Protein AF-W4L4U4-F1 (afdb_monomer)

Foldseek 3Di:
DVVQQVLLVVLVVVCVVPVDCVSDDDPVLGDHPLLVVQEQHDPVCQVCVCVVVVNCPPPVNVVCVSPTHDHDYNFDPCVHNPAVHTDDQQQPRVLCQLVVLLVCVVVVHDLVQAREEEHEPVSCVDPSNLVSLLSQQVSLSALRYEYEYAYAQAAQPAGPACPVPNVVPVVPDPQVSSVVSVAAEAEAAAPVDPVSVVVVVVCSVPDDPVRSHHYYYYHHYWDQDDPCDDPQADVPQGGGDTGHPDDSDPADDPRDD

Organism: NCBI:txid1429439

Secondary structure (DSSP, 8-state):
-HHHHHHHHHHHHHHHHH--GGG---TTTS--GGGGGGBT--HHHHTTHHHHTT-TT-GGGTTHHHH-PPPB-SS--TTSSS-SS--SSTTHHHHTHHHHHHHHHHTT--TT--EEEEEEGGGGGSHHHHHHHHHHHHTT-GGGEEEEEEE----SSS-TBTTTB-TT-TT--HHHHHHTTT-EEEEES-TT-HHHHHHHHHHHHHS-TT----EEEEEE--TT--TT-BTTEETTTEE---SS---SS-PPTT---

Structure (mmCIF, N/CA/C/O backbone):
data_AF-W4L4U4-F1
#
_entry.id   AF-W4L4U4-F1
#
loop_
_atom_site.group_PDB
_atom_site.id
_atom_site.type_symbol
_atom_site.label_atom_id
_atom_site.label_alt_id
_atom_site.label_comp_id
_atom_site.label_asym_id
_atom_site.label_entity_id
_atom_site.label_seq_id
_atom_site.pdbx_PDB_ins_code
_atom_site.Cartn_x
_atom_site.Cartn_y
_atom_site.Cartn_z
_atom_site.occupancy
_atom_site.B_iso_or_equiv
_atom_site.auth_seq_id
_atom_site.auth_comp_id
_atom_site.auth_asym_id
_atom_site.auth_atom_id
_atom_site.pdbx_PDB_model_num
ATOM 1 N N . TYR A 1 1 ? -5.328 2.385 8.756 1.00 86.75 1 TYR A N 1
ATOM 2 C CA . TYR A 1 1 ? -6.324 1.968 9.768 1.00 86.75 1 TYR A CA 1
ATOM 3 C C . TYR A 1 1 ? -7.750 1.907 9.242 1.00 86.75 1 TYR A C 1
ATOM 5 O O . TYR A 1 1 ? -8.334 0.845 9.369 1.00 86.75 1 TYR A O 1
ATOM 13 N N . ALA A 1 2 ? -8.299 2.961 8.620 1.00 86.94 2 ALA A N 1
ATOM 14 C CA . ALA A 1 2 ? -9.693 2.959 8.141 1.00 86.94 2 ALA A CA 1
ATOM 15 C C . ALA A 1 2 ? -10.055 1.749 7.255 1.00 86.94 2 ALA A C 1
ATOM 17 O O . ALA A 1 2 ? -11.074 1.109 7.487 1.00 86.94 2 ALA A O 1
ATOM 18 N N . LEU A 1 3 ? -9.183 1.374 6.310 1.00 86.38 3 LEU A N 1
ATOM 19 C CA . LEU A 1 3 ? -9.355 0.155 5.508 1.00 86.38 3 LEU A CA 1
ATOM 20 C C . LEU A 1 3 ? -9.535 -1.098 6.383 1.00 86.38 3 LEU A C 1
ATOM 22 O O . LEU A 1 3 ? -10.473 -1.860 6.182 1.00 86.38 3 LEU A O 1
ATOM 26 N N . TRP A 1 4 ? -8.664 -1.283 7.376 1.00 89.81 4 TRP A N 1
ATOM 27 C CA . TRP A 1 4 ? -8.710 -2.423 8.291 1.00 89.81 4 TRP A CA 1
ATOM 28 C C . TRP A 1 4 ? -9.958 -2.413 9.178 1.00 89.81 4 TRP A C 1
ATOM 30 O O . TRP A 1 4 ? -10.521 -3.473 9.414 1.00 89.81 4 TRP A O 1
ATOM 40 N N . MET A 1 5 ? -10.428 -1.233 9.598 1.00 92.62 5 MET A N 1
ATOM 41 C CA . MET A 1 5 ? -11.685 -1.071 10.346 1.00 92.62 5 MET A CA 1
ATOM 42 C C . MET A 1 5 ? -12.892 -1.511 9.519 1.00 92.62 5 MET A C 1
ATOM 44 O O . MET A 1 5 ? -13.726 -2.277 9.993 1.00 92.62 5 MET A O 1
ATOM 48 N N . ILE A 1 6 ? -12.964 -1.059 8.263 1.00 91.69 6 ILE A N 1
ATOM 49 C CA . ILE A 1 6 ? -14.029 -1.443 7.328 1.00 91.69 6 ILE A CA 1
ATOM 50 C C . ILE A 1 6 ? -13.966 -2.946 7.049 1.00 91.69 6 ILE A C 1
ATOM 52 O O . ILE A 1 6 ? -14.996 -3.613 7.062 1.00 91.69 6 ILE A O 1
ATOM 56 N N . MET A 1 7 ? -12.766 -3.488 6.827 1.00 91.44 7 MET A N 1
ATOM 57 C CA . MET A 1 7 ? -12.570 -4.914 6.575 1.00 91.44 7 MET A CA 1
ATOM 58 C C . MET A 1 7 ? -12.985 -5.762 7.783 1.00 91.44 7 MET A C 1
ATOM 60 O O . MET A 1 7 ? -13.740 -6.715 7.612 1.00 91.44 7 MET A O 1
ATOM 64 N N . GLY A 1 8 ? -12.550 -5.399 8.993 1.00 92.12 8 GLY A N 1
ATOM 65 C CA . GLY A 1 8 ? -12.910 -6.098 10.227 1.00 92.12 8 GLY A CA 1
ATOM 66 C C . GLY A 1 8 ? -14.419 -6.109 10.462 1.00 92.12 8 GLY A C 1
ATOM 67 O O . GLY A 1 8 ? -14.996 -7.162 10.721 1.00 92.12 8 GLY A O 1
ATOM 68 N N . GLU A 1 9 ? -15.078 -4.964 10.272 1.00 93.12 9 GLU A N 1
ATOM 69 C CA . GLU A 1 9 ? -16.536 -4.851 10.373 1.00 93.12 9 GLU A CA 1
ATOM 70 C C . GLU A 1 9 ? -17.258 -5.683 9.300 1.00 93.12 9 GLU A C 1
ATOM 72 O O . GLU A 1 9 ? -18.223 -6.389 9.594 1.00 93.12 9 GLU A O 1
ATOM 77 N N . ALA A 1 10 ? -16.784 -5.644 8.051 1.00 94.69 10 ALA A N 1
ATOM 78 C CA . ALA A 1 10 ? -17.360 -6.422 6.959 1.00 94.69 10 ALA A CA 1
ATOM 79 C C . ALA A 1 10 ? -17.232 -7.934 7.201 1.00 94.69 10 ALA A C 1
ATOM 81 O O . ALA A 1 10 ? -18.195 -8.673 6.977 1.00 94.69 10 ALA A O 1
ATOM 82 N N . MET A 1 11 ? -16.078 -8.395 7.692 1.00 95.44 11 MET A N 1
ATOM 83 C CA . MET A 1 11 ? -15.850 -9.794 8.062 1.00 95.44 11 MET A CA 1
ATOM 84 C C . MET A 1 11 ? -16.770 -10.211 9.213 1.00 95.44 11 MET A C 1
ATOM 86 O O . MET A 1 11 ? -17.518 -11.176 9.063 1.00 95.44 11 MET A O 1
ATOM 90 N N . ALA A 1 12 ? -16.831 -9.427 10.294 1.00 92.88 12 ALA A N 1
ATOM 91 C CA . ALA A 1 12 ? -17.701 -9.707 11.438 1.00 92.88 12 ALA A CA 1
ATOM 92 C C . ALA A 1 12 ? -19.185 -9.803 11.041 1.00 92.88 12 ALA A C 1
ATOM 94 O O . ALA A 1 12 ? -19.867 -10.766 11.398 1.00 92.88 12 ALA A O 1
ATOM 95 N N . ARG A 1 13 ? -19.687 -8.853 10.239 1.00 94.56 13 ARG A N 1
ATOM 96 C CA . ARG A 1 13 ? -21.070 -8.875 9.726 1.00 94.56 13 ARG A CA 1
ATOM 97 C C . ARG A 1 13 ? -21.337 -10.070 8.824 1.00 94.56 13 ARG A C 1
ATOM 99 O O . ARG A 1 13 ? -22.418 -10.655 8.884 1.00 94.56 13 ARG A O 1
ATOM 106 N N . THR A 1 14 ? -20.374 -10.423 7.977 1.00 97.12 14 THR A N 1
ATOM 107 C CA . THR A 1 14 ? -20.512 -11.574 7.082 1.00 97.12 14 THR A CA 1
ATOM 108 C C . THR A 1 14 ? -20.572 -12.861 7.891 1.00 97.12 14 THR A C 1
ATOM 110 O O . THR A 1 14 ? -21.504 -13.633 7.693 1.00 97.12 14 THR A O 1
ATOM 113 N N . HIS A 1 15 ? -19.673 -13.042 8.862 1.00 96.88 15 HIS A N 1
ATOM 114 C CA . HIS A 1 15 ? -19.690 -14.186 9.770 1.00 96.88 15 HIS A CA 1
ATOM 115 C C . HIS A 1 15 ? -21.015 -14.291 10.534 1.00 96.88 15 HIS A C 1
ATOM 117 O O . HIS A 1 15 ? -21.644 -15.344 10.515 1.00 96.88 15 HIS A O 1
ATOM 123 N N . ALA A 1 16 ? -21.503 -13.196 11.125 1.00 94.94 16 ALA A N 1
ATOM 124 C CA . ALA A 1 16 ? -22.781 -13.187 11.842 1.00 94.94 16 ALA A CA 1
ATOM 125 C C . ALA A 1 16 ? -23.972 -13.574 10.945 1.00 94.94 16 ALA A C 1
ATOM 127 O O . ALA A 1 16 ? -24.926 -14.201 11.404 1.00 94.94 16 ALA A O 1
ATOM 128 N N . LYS A 1 17 ? -23.921 -13.216 9.656 1.00 97.75 17 LYS A N 1
ATOM 129 C CA . LYS A 1 17 ? -24.968 -13.535 8.681 1.00 97.75 17 LYS A CA 1
ATOM 130 C C . LYS A 1 17 ? -24.896 -14.976 8.169 1.00 97.75 17 LYS A C 1
ATOM 132 O O . LYS A 1 17 ? -25.939 -15.549 7.863 1.00 97.75 17 LYS A O 1
ATOM 137 N N . THR A 1 18 ? -23.698 -15.531 7.992 1.00 97.88 18 THR A N 1
ATOM 138 C CA . THR A 1 18 ? -23.496 -16.805 7.279 1.00 97.88 18 THR A CA 1
ATOM 139 C C . THR A 1 18 ? -23.092 -17.971 8.177 1.00 97.88 18 THR A C 1
ATOM 141 O O . THR A 1 18 ? -23.287 -19.116 7.779 1.00 97.88 18 THR A O 1
ATOM 144 N N . GLY A 1 19 ? -22.516 -17.706 9.352 1.00 97.31 19 GLY A N 1
ATOM 145 C CA . GLY A 1 19 ? -21.864 -18.706 10.204 1.00 97.31 19 GLY A CA 1
ATOM 146 C C . GLY A 1 19 ? -20.581 -19.298 9.605 1.00 97.31 19 GLY A C 1
ATOM 147 O O . GLY A 1 19 ? -20.107 -20.331 10.069 1.00 97.31 19 GLY A O 1
ATOM 148 N N . ASP A 1 20 ? -20.039 -18.699 8.541 1.00 97.81 20 ASP A N 1
ATOM 149 C CA . ASP A 1 20 ? -18.865 -19.217 7.837 1.00 97.81 20 ASP A CA 1
ATOM 150 C C . ASP A 1 20 ? -17.567 -18.746 8.501 1.00 97.81 20 ASP A C 1
ATOM 152 O O . ASP A 1 20 ? -17.191 -17.574 8.402 1.00 97.81 20 ASP A O 1
ATOM 156 N N . ALA A 1 21 ? -16.867 -19.690 9.133 1.00 96.88 21 ALA A N 1
ATOM 157 C CA . ALA A 1 21 ? -15.644 -19.464 9.902 1.00 96.88 21 ALA A CA 1
ATOM 158 C C . ALA A 1 21 ? -14.514 -18.768 9.117 1.00 96.88 21 ALA A C 1
ATOM 160 O O . ALA A 1 21 ? -13.607 -18.205 9.719 1.00 96.88 21 ALA A O 1
ATOM 161 N N . ARG A 1 22 ? -14.555 -18.737 7.777 1.00 95.62 22 ARG A N 1
ATOM 162 C CA . ARG A 1 22 ? -13.581 -17.977 6.966 1.00 95.62 22 ARG A CA 1
ATOM 163 C C . ARG A 1 22 ? -13.654 -16.465 7.187 1.00 95.62 22 ARG A C 1
ATOM 165 O O . ARG A 1 22 ? -12.697 -15.761 6.876 1.00 95.62 22 ARG A O 1
ATOM 172 N N . TYR A 1 23 ? -14.787 -15.968 7.678 1.00 96.44 23 TYR A N 1
ATOM 173 C CA . TYR A 1 23 ? -14.988 -14.559 8.013 1.00 96.44 23 TYR A CA 1
ATOM 174 C C . TYR A 1 23 ? -14.833 -14.278 9.510 1.00 96.44 23 TYR A C 1
ATOM 176 O O . TYR A 1 23 ? -14.965 -13.130 9.930 1.00 96.44 23 TYR A O 1
ATOM 184 N N . GLU A 1 24 ? -14.571 -15.301 10.322 1.00 95.19 24 GLU A N 1
ATOM 185 C CA . GLU A 1 24 ? -14.316 -15.122 11.743 1.00 95.19 24 GLU A CA 1
ATOM 186 C C . GLU A 1 24 ? -12.914 -14.536 11.948 1.00 95.19 24 GLU A C 1
ATOM 188 O O . GLU A 1 24 ? -11.919 -15.041 11.426 1.00 95.19 24 GLU A O 1
ATOM 193 N N . VAL A 1 25 ? -12.835 -13.447 12.712 1.00 92.50 25 VAL A N 1
ATOM 194 C CA . VAL A 1 25 ? -11.575 -12.811 13.103 1.00 92.50 25 VAL A CA 1
ATOM 195 C C . VAL A 1 25 ? -11.624 -12.583 14.602 1.00 92.50 25 VAL A C 1
ATOM 197 O O . VAL A 1 25 ? -12.577 -11.979 15.094 1.00 92.50 25 VAL A O 1
ATOM 200 N N . ASP A 1 26 ? -10.593 -13.031 15.322 1.00 92.12 26 ASP A N 1
ATOM 201 C CA . ASP A 1 26 ? -10.439 -12.712 16.743 1.00 92.12 26 ASP A CA 1
ATOM 202 C C . ASP A 1 26 ? -10.496 -11.182 16.915 1.00 92.12 26 ASP A C 1
ATOM 204 O O . ASP A 1 26 ? -9.687 -10.470 16.303 1.00 92.12 26 ASP A O 1
ATOM 208 N N . PRO A 1 27 ? -11.411 -10.643 17.739 1.00 89.75 27 PRO A N 1
ATOM 209 C CA . PRO A 1 27 ? -11.482 -9.212 17.995 1.00 89.75 27 PRO A CA 1
ATOM 210 C C . PRO A 1 27 ? -10.145 -8.605 18.436 1.00 89.75 27 PRO A C 1
ATOM 212 O O . PRO A 1 27 ? -9.861 -7.456 18.100 1.00 89.75 27 PRO A O 1
ATOM 215 N N . ASN A 1 28 ? -9.289 -9.360 19.132 1.00 89.56 28 ASN A N 1
ATOM 216 C CA . ASN A 1 28 ? -7.953 -8.928 19.557 1.00 89.56 28 ASN A CA 1
ATOM 217 C C . ASN A 1 28 ? -6.933 -8.856 18.414 1.00 89.56 28 ASN A C 1
ATOM 219 O O . ASN A 1 28 ? -5.893 -8.212 18.568 1.00 89.56 28 ASN A O 1
ATOM 223 N N . LEU A 1 29 ? -7.227 -9.452 17.260 1.00 89.44 29 LEU A N 1
ATOM 224 C CA . LEU A 1 29 ? -6.452 -9.308 16.026 1.00 89.44 29 LEU A CA 1
ATOM 225 C C . LEU A 1 29 ? -7.089 -8.299 15.067 1.00 89.44 29 LEU A C 1
ATOM 227 O O . LEU A 1 29 ? -6.378 -7.643 14.316 1.00 89.44 29 LEU A O 1
ATOM 231 N N . ALA A 1 30 ? -8.408 -8.124 15.100 1.00 90.88 30 ALA A N 1
ATOM 232 C CA . ALA A 1 30 ? -9.086 -7.146 14.261 1.00 90.88 30 ALA A CA 1
ATOM 233 C C . ALA A 1 30 ? -8.779 -5.695 14.683 1.00 90.88 30 ALA A C 1
ATOM 235 O O . ALA A 1 30 ? -8.650 -5.376 15.875 1.00 90.88 30 ALA A O 1
ATOM 236 N N . VAL A 1 31 ? -8.740 -4.796 13.693 1.00 91.88 31 VAL A N 1
ATOM 237 C CA . VAL A 1 31 ? -8.964 -3.357 13.898 1.00 91.88 31 VAL A CA 1
ATOM 238 C C . VAL A 1 31 ? -10.454 -3.117 13.694 1.00 91.88 31 VAL A C 1
ATOM 240 O O . VAL A 1 31 ? -10.987 -3.450 12.640 1.00 91.88 31 VAL A O 1
ATOM 243 N N . LEU A 1 32 ? -11.129 -2.581 14.703 1.00 92.81 32 LEU A N 1
ATOM 244 C CA . LEU A 1 32 ? -12.580 -2.407 14.720 1.00 92.81 32 LEU A CA 1
ATOM 245 C C . LEU A 1 32 ? -12.949 -0.927 14.538 1.00 92.81 32 LEU A C 1
ATOM 247 O O . LEU A 1 32 ? -12.143 -0.069 14.905 1.00 92.81 32 LEU A O 1
ATOM 251 N N . PRO A 1 33 ? -14.143 -0.592 14.014 1.00 94.94 33 PRO A N 1
ATOM 252 C CA . PRO A 1 33 ? -14.622 0.790 13.921 1.00 94.94 33 PRO A CA 1
ATOM 253 C C . PRO A 1 33 ? -14.431 1.621 15.198 1.00 94.94 33 PRO A C 1
ATOM 255 O O . PRO A 1 33 ? -13.990 2.768 15.116 1.00 94.94 33 PRO A O 1
ATOM 258 N N . ILE A 1 34 ? -14.667 1.036 16.376 1.00 95.56 34 ILE A N 1
ATOM 259 C CA . ILE A 1 34 ? -14.466 1.712 17.666 1.00 95.56 34 ILE A CA 1
ATOM 260 C C . ILE A 1 34 ? -13.022 2.196 17.883 1.00 95.56 34 ILE A C 1
ATOM 262 O O . ILE A 1 34 ? -12.800 3.227 18.519 1.00 95.56 34 ILE A O 1
ATOM 266 N N . ASP A 1 35 ? -12.028 1.521 17.296 1.00 94.62 35 ASP A N 1
ATOM 267 C CA . ASP A 1 35 ? -10.614 1.893 17.410 1.00 94.62 35 ASP A CA 1
ATOM 268 C C . ASP A 1 35 ? -10.294 3.217 16.698 1.00 94.62 35 ASP A C 1
ATOM 270 O O . ASP A 1 35 ? -9.212 3.770 16.890 1.00 94.62 35 ASP A O 1
ATOM 274 N N . ALA A 1 36 ? -11.220 3.783 15.912 1.00 94.50 36 ALA A N 1
ATOM 275 C CA . ALA A 1 36 ? -11.073 5.131 15.364 1.00 94.50 36 ALA A CA 1
ATOM 276 C C . ALA A 1 36 ? -10.877 6.174 16.479 1.00 94.50 36 ALA A C 1
ATOM 278 O O . ALA A 1 36 ? -10.100 7.120 16.324 1.00 94.50 36 ALA A O 1
ATOM 279 N N . LEU A 1 37 ? -11.498 5.955 17.644 1.00 94.81 37 LEU A N 1
ATOM 280 C CA . LEU A 1 37 ? -11.285 6.773 18.838 1.00 94.81 37 LEU A CA 1
ATOM 281 C C . LEU A 1 37 ? -9.867 6.624 19.409 1.00 94.81 37 LEU A C 1
ATOM 283 O O . LEU A 1 37 ? -9.401 7.502 20.129 1.00 94.81 37 LEU A O 1
ATOM 287 N N . GLY A 1 38 ? -9.146 5.562 19.068 1.00 93.69 38 GLY A N 1
ATOM 288 C CA . GLY A 1 38 ? -7.779 5.315 19.508 1.00 93.69 38 GLY A CA 1
ATOM 289 C C . GLY A 1 38 ? -6.685 5.957 18.664 1.00 93.69 38 GLY A C 1
ATOM 290 O O . GLY A 1 38 ? -5.525 5.942 19.076 1.00 93.69 38 GLY A O 1
ATOM 291 N N . PHE A 1 39 ? -7.016 6.534 17.504 1.00 92.75 39 PHE A N 1
ATOM 292 C CA . PHE A 1 39 ? -6.019 7.119 16.607 1.00 92.75 39 PHE A CA 1
ATOM 293 C C . PHE A 1 39 ? -5.257 8.273 17.261 1.00 92.75 39 PHE A C 1
ATOM 295 O O . PHE A 1 39 ? -5.852 9.271 17.673 1.00 92.75 39 PHE A O 1
ATOM 302 N N . ARG A 1 40 ? -3.926 8.131 17.336 1.00 91.44 40 ARG A N 1
ATOM 303 C CA . ARG A 1 40 ? -2.998 9.071 17.987 1.00 91.44 40 ARG A CA 1
ATOM 304 C C . ARG A 1 40 ? -3.325 9.335 19.462 1.00 91.44 40 ARG A C 1
ATOM 306 O O . ARG A 1 40 ? -3.020 10.409 19.979 1.00 91.44 40 ARG A O 1
ATOM 313 N N . ARG A 1 41 ? -3.923 8.363 20.156 1.00 92.56 41 ARG A N 1
ATOM 314 C CA . ARG A 1 41 ? -4.210 8.438 21.596 1.00 92.56 41 ARG A CA 1
ATOM 315 C C . ARG A 1 41 ? -3.553 7.280 22.326 1.00 92.56 41 ARG A C 1
ATOM 317 O O . ARG A 1 41 ? -3.623 6.150 21.870 1.00 92.56 41 ARG A O 1
ATOM 324 N N . GLY A 1 42 ? -2.945 7.563 23.477 1.00 91.75 42 GLY A N 1
ATOM 325 C CA . GLY A 1 42 ? -2.326 6.534 24.310 1.00 91.75 42 GLY A CA 1
ATOM 326 C C . GLY A 1 42 ? -3.357 5.681 25.053 1.00 91.75 42 GLY A C 1
ATOM 327 O O . GLY A 1 42 ? -4.379 6.188 25.520 1.00 91.75 42 GLY A O 1
ATOM 328 N N . ALA A 1 43 ? -3.040 4.398 25.245 1.00 92.81 43 ALA A N 1
ATOM 329 C CA . ALA A 1 43 ? -3.917 3.408 25.879 1.00 92.81 43 ALA A CA 1
ATOM 330 C C . ALA A 1 43 ? -4.452 3.809 27.268 1.00 92.81 43 ALA A C 1
ATOM 332 O O . ALA A 1 43 ? -5.532 3.375 27.651 1.00 92.81 43 ALA A O 1
ATOM 333 N N . GLY A 1 44 ? -3.720 4.632 28.030 1.00 95.38 44 GLY A N 1
ATOM 334 C CA . GLY A 1 44 ? -4.165 5.104 29.346 1.00 95.38 44 GLY A CA 1
ATOM 335 C C . GLY A 1 44 ? -5.444 5.942 29.286 1.00 95.38 44 GLY A C 1
ATOM 336 O O . GLY A 1 44 ? -6.375 5.665 30.034 1.00 95.38 44 GLY A O 1
ATOM 337 N N . VAL A 1 45 ? -5.509 6.907 28.361 1.00 94.44 45 VAL A N 1
ATOM 338 C CA . VAL A 1 45 ? -6.670 7.804 28.183 1.00 94.44 45 VAL A CA 1
ATOM 339 C C . VAL A 1 45 ? -7.892 7.028 27.692 1.00 94.44 45 VAL A C 1
ATOM 341 O O . VAL A 1 45 ? -9.020 7.300 28.086 1.00 94.44 45 VAL A O 1
ATOM 344 N N . LEU A 1 46 ? -7.672 6.013 26.857 1.00 96.56 46 LEU A N 1
ATOM 345 C CA . LEU A 1 46 ? -8.746 5.220 26.262 1.00 96.56 46 LEU A CA 1
ATOM 346 C C . LEU A 1 46 ? -9.531 4.380 27.276 1.00 96.56 46 LEU A C 1
ATOM 348 O O . LEU A 1 46 ? -10.677 4.036 27.006 1.00 96.56 46 LEU A O 1
ATOM 352 N N . LYS A 1 47 ? -8.950 4.083 28.446 1.00 95.81 47 LYS A N 1
ATOM 353 C CA . LYS A 1 47 ? -9.629 3.325 29.510 1.00 95.81 47 LYS A CA 1
ATOM 354 C C . LYS A 1 47 ? -10.810 4.070 30.120 1.00 95.81 47 LYS A C 1
ATOM 356 O O . LYS A 1 47 ? -11.708 3.424 30.643 1.00 95.81 47 LYS A O 1
ATOM 361 N N . THR A 1 48 ? -10.785 5.400 30.096 1.00 95.88 48 THR A N 1
ATOM 362 C CA . THR A 1 48 ? -11.827 6.239 30.699 1.00 95.88 48 THR A CA 1
ATOM 363 C C . THR A 1 48 ? -12.509 7.145 29.682 1.00 95.88 48 THR A C 1
ATOM 365 O O . THR A 1 48 ? -13.484 7.790 30.031 1.00 95.88 48 THR A O 1
ATOM 368 N N . LEU A 1 49 ? -12.069 7.154 28.416 1.00 96.31 49 LEU A N 1
ATOM 369 C CA . LEU A 1 49 ? -12.563 8.076 27.389 1.00 96.31 49 LEU A CA 1
ATOM 370 C C . LEU A 1 49 ? -14.092 8.103 27.266 1.00 96.31 49 LEU A C 1
ATOM 372 O O . LEU A 1 49 ? -14.664 9.180 27.210 1.00 96.31 49 LEU A O 1
ATOM 376 N N . LEU A 1 50 ? -14.768 6.955 27.206 1.00 96.94 50 LEU A N 1
ATOM 377 C CA . LEU A 1 50 ? -16.233 6.956 27.092 1.00 96.94 50 LEU A CA 1
ATOM 378 C C . LEU A 1 50 ? -16.889 7.386 28.408 1.00 96.94 50 LEU A C 1
ATOM 380 O O . LEU A 1 50 ? -17.810 8.199 28.402 1.00 96.94 50 LEU A O 1
ATOM 384 N N . LYS A 1 51 ? -16.358 6.910 29.537 1.00 96.50 51 LYS A N 1
ATOM 385 C CA . LYS A 1 51 ? -16.841 7.230 30.884 1.00 96.50 51 LYS A CA 1
ATOM 386 C C . LYS A 1 51 ? -16.785 8.714 31.201 1.00 96.50 51 LYS A C 1
ATOM 388 O O . LYS A 1 51 ? -17.767 9.291 31.658 1.00 96.50 51 LYS A O 1
ATOM 393 N N . ASP A 1 52 ? -15.634 9.327 30.952 1.00 96.69 52 ASP A N 1
ATOM 394 C CA . ASP A 1 52 ? -15.349 10.719 31.297 1.00 96.69 52 ASP A CA 1
ATOM 395 C C . ASP A 1 52 ? -16.278 11.691 30.553 1.00 96.69 52 ASP A C 1
ATOM 397 O O . ASP A 1 52 ? -16.480 12.819 30.998 1.00 96.69 52 ASP A O 1
ATOM 401 N N . TYR A 1 53 ? -16.881 11.234 29.451 1.00 95.88 53 TYR A N 1
ATOM 402 C CA . TYR A 1 53 ? -17.834 11.988 28.644 1.00 95.88 53 TYR A CA 1
ATOM 403 C C . TYR A 1 53 ? -19.276 11.458 28.742 1.00 95.88 53 TYR A C 1
ATOM 405 O O . TYR A 1 53 ? -20.151 11.979 28.056 1.00 95.88 53 TYR A O 1
ATOM 413 N N . GLY A 1 54 ? -19.548 10.462 29.596 1.00 96.69 54 GLY A N 1
ATOM 414 C CA . GLY A 1 54 ? -20.889 9.898 29.790 1.00 96.69 54 GLY A CA 1
ATOM 415 C C . GLY A 1 54 ? -21.432 9.126 28.581 1.00 96.69 54 GLY A C 1
ATOM 416 O O . GLY A 1 54 ? -22.638 9.108 28.370 1.00 96.69 54 GLY A O 1
ATOM 417 N N . LEU A 1 55 ? -20.550 8.520 27.783 1.00 96.44 55 LEU A N 1
ATOM 418 C CA . LEU A 1 55 ? -20.864 7.847 26.515 1.00 96.44 55 LEU A CA 1
ATOM 419 C C . LEU A 1 55 ? -20.780 6.309 26.598 1.00 96.44 55 LEU A C 1
ATOM 421 O O . LEU A 1 55 ? -20.832 5.646 25.568 1.00 96.44 55 LEU A O 1
ATOM 425 N N . GLU A 1 56 ? -20.599 5.724 27.788 1.00 93.81 56 GLU A N 1
ATOM 426 C CA . GLU A 1 56 ? -20.433 4.263 27.952 1.00 93.81 56 GLU A CA 1
ATOM 427 C C . GLU A 1 56 ? -21.675 3.464 27.536 1.00 93.81 56 GLU A C 1
ATOM 429 O O . GLU A 1 56 ? -21.540 2.375 26.982 1.00 93.81 56 GLU A O 1
ATOM 434 N N . ASP A 1 57 ? -22.865 4.027 27.756 1.00 94.62 57 ASP A N 1
ATOM 435 C CA . ASP A 1 57 ? -24.148 3.381 27.455 1.00 94.62 57 ASP A CA 1
ATOM 436 C C . ASP A 1 57 ? -24.714 3.779 26.077 1.00 94.62 57 ASP A C 1
ATOM 438 O O . ASP A 1 57 ? -25.804 3.344 25.697 1.00 94.62 57 ASP A O 1
ATOM 442 N N . GLU A 1 58 ? -23.999 4.612 25.313 1.00 96.50 58 GLU A N 1
ATOM 443 C CA . GLU A 1 58 ? -24.438 5.040 23.985 1.00 96.50 58 GLU A CA 1
ATOM 444 C C . GLU A 1 58 ? -24.322 3.882 22.978 1.00 96.50 58 GLU A C 1
ATOM 446 O O . GLU A 1 58 ? -23.217 3.368 22.763 1.00 96.50 58 GLU A O 1
ATOM 451 N N . PRO A 1 59 ? -25.409 3.500 22.273 1.00 95.62 59 PRO A N 1
ATOM 452 C CA . PRO A 1 59 ? -25.392 2.370 21.338 1.00 95.62 59 PRO A CA 1
ATOM 453 C C . PRO A 1 59 ? -24.319 2.473 20.247 1.00 95.62 59 PRO A C 1
ATOM 455 O O . PRO A 1 59 ? -23.805 1.462 19.773 1.00 95.62 59 PRO A O 1
ATOM 458 N N . LEU A 1 60 ? -23.938 3.696 19.861 1.00 94.19 60 LEU A N 1
ATOM 459 C CA . LEU A 1 60 ? -22.887 3.938 18.870 1.00 94.19 60 LEU A CA 1
ATOM 460 C C . LEU A 1 60 ? -21.519 3.372 19.296 1.00 94.19 60 LEU A C 1
ATOM 462 O O . LEU A 1 60 ? -20.706 3.031 18.436 1.00 94.19 60 LEU A O 1
ATOM 466 N N . PHE A 1 61 ? -21.261 3.265 20.601 1.00 95.94 61 PHE A N 1
ATOM 467 C CA . PHE A 1 61 ? -19.985 2.811 21.152 1.00 95.94 61 PHE A CA 1
ATOM 468 C C . PHE A 1 61 ? -20.046 1.414 21.774 1.00 95.94 61 PHE A C 1
ATOM 470 O O . PHE A 1 61 ? -19.053 0.977 22.351 1.00 95.94 61 PHE A O 1
ATOM 477 N N . GLU A 1 62 ? -21.142 0.669 21.595 1.00 95.12 62 GLU A N 1
ATOM 478 C CA . GLU A 1 62 ? -21.321 -0.685 22.146 1.00 95.12 62 GLU A CA 1
ATOM 479 C C . GLU A 1 62 ? -20.155 -1.626 21.797 1.00 95.12 62 GLU A C 1
ATOM 481 O O . GLU A 1 62 ? -19.746 -2.453 22.612 1.00 95.12 62 GLU A O 1
ATOM 486 N N . GLN A 1 63 ? -19.547 -1.461 20.615 1.00 94.31 63 GLN A N 1
ATOM 487 C CA . GLN A 1 63 ? -18.392 -2.252 20.179 1.00 94.31 63 GLN A CA 1
ATOM 488 C C . GLN A 1 63 ? -17.172 -2.111 21.117 1.00 94.31 63 GLN A C 1
ATOM 490 O O . GLN A 1 63 ? -16.321 -3.003 21.148 1.00 94.31 63 GLN A O 1
ATOM 495 N N . ALA A 1 64 ? -17.098 -1.055 21.937 1.00 95.88 64 ALA A N 1
ATOM 496 C CA . ALA A 1 64 ? -16.098 -0.924 22.997 1.00 95.88 64 ALA A CA 1
ATOM 497 C C . ALA A 1 64 ? -16.212 -2.036 24.053 1.00 95.88 64 ALA A C 1
ATOM 499 O O . ALA A 1 64 ? -15.200 -2.412 24.639 1.00 95.88 64 ALA A O 1
ATOM 500 N N . ASN A 1 65 ? -17.391 -2.625 24.261 1.00 94.25 65 ASN A N 1
ATOM 501 C CA . ASN A 1 65 ? -17.601 -3.686 25.251 1.00 94.25 65 ASN A CA 1
ATOM 502 C C . ASN A 1 65 ? -16.959 -5.026 24.860 1.00 94.25 65 ASN A C 1
ATOM 504 O O . ASN A 1 65 ? -16.811 -5.902 25.708 1.00 94.25 65 ASN A O 1
ATOM 508 N N . VAL A 1 66 ? -16.542 -5.192 23.600 1.00 93.06 66 VAL A N 1
ATOM 509 C CA . VAL A 1 66 ? -15.890 -6.425 23.131 1.00 93.06 66 VAL A CA 1
ATOM 510 C C . VAL A 1 66 ? -14.507 -6.590 23.765 1.00 93.06 66 VAL A C 1
ATOM 512 O O . VAL A 1 66 ? -14.173 -7.663 24.262 1.00 93.06 66 VAL A O 1
ATOM 515 N N . ARG A 1 67 ? -13.686 -5.531 23.735 1.00 93.38 67 ARG A N 1
ATOM 516 C CA . ARG A 1 67 ? -12.300 -5.548 24.249 1.00 93.38 67 ARG A CA 1
ATOM 517 C C . ARG A 1 67 ? -11.728 -4.172 24.624 1.00 93.38 67 ARG A C 1
ATOM 519 O O . ARG A 1 67 ? -10.520 -4.028 24.797 1.00 93.38 67 ARG A O 1
ATOM 526 N N . GLY A 1 68 ? -12.565 -3.144 24.693 1.00 94.88 68 GLY A N 1
ATOM 527 C CA . GLY A 1 68 ? -12.149 -1.747 24.789 1.00 94.88 68 GLY A CA 1
ATOM 528 C C . GLY A 1 68 ? -11.637 -1.165 23.467 1.00 94.88 68 GLY A C 1
ATOM 529 O O . GLY A 1 68 ? -11.652 -1.807 22.413 1.00 94.88 68 GLY A O 1
ATOM 530 N N . ILE A 1 69 ? -11.162 0.078 23.544 1.00 95.62 69 ILE A N 1
ATOM 531 C CA . ILE A 1 69 ? -10.636 0.847 22.409 1.00 95.62 69 ILE A CA 1
ATOM 532 C C . ILE A 1 69 ? -9.131 0.580 22.268 1.00 95.62 69 ILE A C 1
ATOM 534 O O . ILE A 1 69 ? -8.368 0.797 23.214 1.00 95.62 69 ILE A O 1
ATOM 538 N N . ARG A 1 70 ? -8.677 0.144 21.087 1.00 93.19 70 ARG A N 1
ATOM 539 C CA . ARG A 1 70 ? -7.247 -0.048 20.803 1.00 93.19 70 ARG A CA 1
ATOM 540 C C . ARG A 1 70 ? -6.559 1.297 20.603 1.00 93.19 70 ARG A C 1
ATOM 542 O O . ARG A 1 70 ? -7.000 2.101 19.794 1.00 93.19 70 ARG A O 1
ATOM 549 N N . SER A 1 71 ? -5.433 1.500 21.281 1.00 93.25 71 SER A N 1
ATOM 550 C CA . SER A 1 71 ? -4.497 2.594 20.997 1.00 93.25 71 SER A CA 1
ATOM 551 C C . SER A 1 71 ? -3.877 2.397 19.618 1.00 93.25 71 SER A C 1
ATOM 553 O O . SER A 1 71 ? -3.287 1.349 19.379 1.00 93.25 71 SER A O 1
ATOM 555 N N . LEU A 1 72 ? -3.982 3.390 18.736 1.00 92.00 72 LEU A N 1
ATOM 556 C CA . LEU A 1 72 ? -3.403 3.334 17.393 1.00 92.00 72 LEU A CA 1
ATOM 557 C C . LEU A 1 72 ? -2.363 4.439 17.228 1.00 92.00 72 LEU A C 1
ATOM 559 O O . LEU A 1 72 ? -2.631 5.612 17.517 1.00 92.00 72 LEU A O 1
ATOM 563 N N . ALA A 1 73 ? -1.186 4.068 16.737 1.00 90.06 73 ALA A N 1
ATOM 564 C CA . ALA A 1 73 ? -0.117 5.008 16.453 1.00 90.06 73 ALA A CA 1
ATOM 565 C C . ALA A 1 73 ? -0.482 5.967 15.302 1.00 90.06 73 ALA A C 1
ATOM 567 O O . ALA A 1 73 ? -1.467 5.804 14.578 1.00 90.06 73 ALA A O 1
ATOM 568 N N . GLY A 1 74 ? 0.305 7.036 15.149 1.00 88.56 74 GLY A N 1
ATOM 569 C CA . GLY A 1 74 ? 0.108 8.004 14.064 1.00 88.56 74 GLY A CA 1
ATOM 570 C C . GLY A 1 74 ? 0.501 7.471 12.685 1.00 88.56 74 GLY A C 1
ATOM 571 O O . GLY A 1 74 ? -0.005 7.976 11.683 1.00 88.56 74 GLY A O 1
ATOM 572 N N . HIS A 1 75 ? 1.366 6.461 12.659 1.00 88.56 75 HIS A N 1
ATOM 573 C CA . HIS A 1 75 ? 1.782 5.683 11.497 1.00 88.56 75 HIS A CA 1
ATOM 574 C C . HIS A 1 75 ? 1.663 4.204 11.851 1.00 88.56 75 HIS A C 1
ATOM 576 O O . HIS A 1 75 ? 1.674 3.868 13.029 1.00 88.56 75 HIS A O 1
ATOM 582 N N . ALA A 1 76 ? 1.557 3.337 10.846 1.00 82.81 76 ALA A N 1
ATOM 583 C CA . ALA A 1 76 ? 1.526 1.901 11.089 1.00 82.81 76 ALA A CA 1
ATOM 584 C C . ALA A 1 76 ? 2.809 1.433 11.793 1.00 82.81 76 ALA A C 1
ATOM 586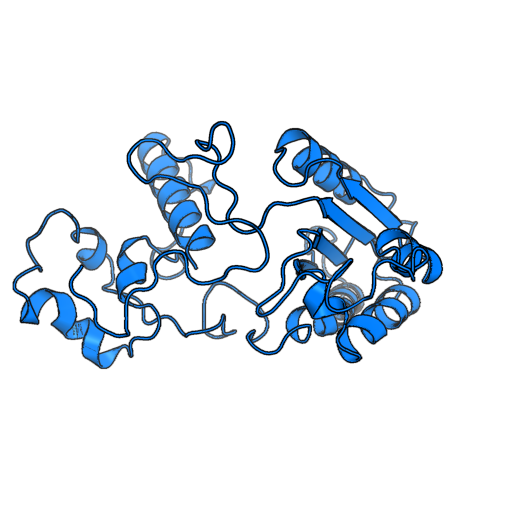 O O . ALA A 1 76 ? 3.908 1.797 11.373 1.00 82.81 76 ALA A O 1
ATOM 587 N N . GLU A 1 77 ? 2.667 0.598 12.815 1.00 86.62 77 GLU A N 1
ATOM 588 C CA . GLU A 1 77 ? 3.777 -0.021 13.539 1.00 86.62 77 GLU A CA 1
ATOM 589 C C . GLU A 1 77 ? 3.705 -1.550 13.425 1.00 86.62 77 GLU A C 1
ATOM 591 O O . GLU A 1 77 ? 2.633 -2.113 13.219 1.00 86.62 77 GLU A O 1
ATOM 596 N N . THR A 1 78 ? 4.837 -2.238 13.577 1.00 86.31 78 THR A N 1
ATOM 597 C CA . THR A 1 78 ? 4.920 -3.711 13.613 1.00 86.31 78 THR A CA 1
ATOM 598 C C . THR A 1 78 ? 4.267 -4.319 14.844 1.00 86.31 78 THR A C 1
ATOM 600 O O . THR A 1 78 ? 3.987 -5.515 14.885 1.00 86.31 78 THR A O 1
ATOM 603 N N . THR A 1 79 ? 4.070 -3.501 15.871 1.00 82.25 79 THR A N 1
ATOM 604 C CA . THR A 1 79 ? 3.314 -3.816 17.081 1.00 82.25 79 THR A CA 1
ATOM 605 C C . THR A 1 79 ? 1.807 -3.779 16.831 1.00 82.25 79 THR A C 1
ATOM 607 O O . THR A 1 79 ? 1.048 -4.375 17.600 1.00 82.25 79 THR A O 1
ATOM 610 N N . ASP A 1 80 ? 1.374 -3.133 15.746 1.00 81.31 80 ASP A N 1
ATOM 611 C CA . ASP A 1 80 ? -0.004 -3.145 15.287 1.00 81.31 80 ASP A CA 1
ATOM 612 C C . ASP A 1 80 ? -0.241 -4.308 14.313 1.00 81.31 80 ASP A C 1
ATOM 614 O O . ASP A 1 80 ? 0.661 -4.894 13.725 1.00 81.31 80 ASP A O 1
ATOM 618 N N . VAL A 1 81 ? -1.510 -4.637 14.098 1.00 76.12 81 VAL A N 1
ATOM 619 C CA . VAL A 1 81 ? -1.947 -5.773 13.265 1.00 76.12 81 VAL A CA 1
ATOM 620 C C . VAL A 1 81 ? -1.933 -5.471 11.759 1.00 76.12 81 VAL A C 1
ATOM 622 O O . VAL A 1 81 ? -2.511 -6.218 10.974 1.00 76.12 81 VAL A O 1
ATOM 625 N N . THR A 1 82 ? -1.349 -4.344 11.340 1.00 79.81 82 THR A N 1
ATOM 626 C CA . THR A 1 82 ? -1.542 -3.807 9.984 1.00 79.81 82 THR A CA 1
ATOM 627 C C . THR A 1 82 ? -0.351 -4.013 9.060 1.00 79.81 82 THR A C 1
ATOM 629 O O . THR A 1 82 ? -0.547 -4.159 7.854 1.00 79.81 82 THR A O 1
ATOM 632 N N . ASN A 1 83 ? 0.872 -3.980 9.594 1.00 83.69 83 ASN A N 1
ATOM 633 C CA . ASN A 1 83 ? 2.097 -3.955 8.804 1.00 83.69 83 ASN A CA 1
ATOM 634 C C . ASN A 1 83 ? 3.189 -4.788 9.480 1.00 83.69 83 ASN A C 1
ATOM 636 O O . ASN A 1 83 ? 3.310 -4.818 10.696 1.00 83.69 83 ASN A O 1
ATOM 640 N N . ASP A 1 84 ? 4.032 -5.417 8.672 1.00 88.19 84 ASP A N 1
ATOM 641 C CA . ASP A 1 84 ? 5.187 -6.196 9.122 1.00 88.19 84 ASP A CA 1
ATOM 642 C C . ASP A 1 84 ? 6.468 -5.347 9.271 1.00 88.19 84 ASP A C 1
ATOM 644 O O . ASP A 1 84 ? 7.489 -5.842 9.745 1.00 88.19 84 ASP A O 1
ATOM 648 N N . VAL A 1 85 ? 6.424 -4.064 8.882 1.00 88.69 85 VAL A N 1
ATOM 649 C CA . VAL A 1 85 ? 7.473 -3.048 9.083 1.00 88.69 85 VAL A CA 1
ATOM 650 C C . VAL A 1 85 ? 6.846 -1.736 9.556 1.00 88.69 85 VAL A C 1
ATOM 652 O O . VAL A 1 85 ? 5.775 -1.353 9.085 1.00 88.69 85 VAL A O 1
ATOM 655 N N . ASN A 1 86 ? 7.537 -1.039 10.465 1.00 88.94 86 ASN A N 1
ATOM 656 C CA . ASN A 1 86 ? 7.150 0.297 10.912 1.00 88.94 86 ASN A CA 1
ATOM 657 C C . ASN A 1 86 ? 7.122 1.253 9.715 1.00 88.94 86 ASN A C 1
ATOM 659 O O . ASN A 1 86 ? 8.110 1.392 8.993 1.00 88.94 86 ASN A O 1
ATOM 663 N N . GLY A 1 87 ? 5.984 1.908 9.516 1.00 85.31 87 GLY A N 1
ATOM 664 C CA . GLY A 1 87 ? 5.800 2.943 8.510 1.00 85.31 87 GLY A CA 1
ATOM 665 C C . GLY A 1 87 ? 6.158 4.336 9.027 1.00 85.31 87 GLY A C 1
ATOM 666 O O . GLY A 1 87 ? 6.688 4.516 10.122 1.00 85.31 87 GLY A O 1
ATOM 667 N N . GLY A 1 88 ? 5.825 5.342 8.221 1.00 87.56 88 GLY A N 1
ATOM 668 C CA . GLY A 1 88 ? 6.047 6.756 8.525 1.00 87.56 88 GLY A CA 1
ATOM 669 C C . GLY A 1 88 ? 7.028 7.389 7.552 1.00 87.56 88 GLY A C 1
ATOM 670 O O . GLY A 1 88 ? 6.591 8.169 6.710 1.00 87.56 88 GLY A O 1
ATOM 671 N N . PRO A 1 89 ? 8.324 7.046 7.604 1.00 91.38 89 PRO A N 1
ATOM 672 C CA . PRO A 1 89 ? 9.267 7.523 6.603 1.00 91.38 89 PRO A CA 1
ATOM 673 C C . PRO A 1 89 ? 8.965 6.892 5.235 1.00 91.38 89 PRO A C 1
ATOM 675 O O . PRO A 1 89 ? 8.933 5.663 5.098 1.00 91.38 89 PRO A O 1
ATOM 678 N N . SER A 1 90 ? 8.743 7.739 4.230 1.00 92.38 90 SER A N 1
ATOM 679 C CA . SER A 1 90 ? 8.415 7.334 2.861 1.00 92.38 90 SER A CA 1
ATOM 680 C C . SER A 1 90 ? 9.409 6.310 2.311 1.00 92.38 90 SER A C 1
ATOM 682 O O . SER A 1 90 ? 10.616 6.402 2.536 1.00 92.38 90 SER A O 1
ATOM 684 N N . GLY A 1 91 ? 8.912 5.292 1.610 1.00 93.44 91 GLY A N 1
ATOM 685 C CA . GLY A 1 91 ? 9.741 4.302 0.921 1.00 93.44 91 GLY A CA 1
ATOM 686 C C . GLY A 1 91 ? 10.488 3.306 1.820 1.00 93.44 91 GLY A C 1
ATOM 687 O O . GLY A 1 91 ? 11.038 2.335 1.305 1.00 93.44 91 GLY A O 1
ATOM 688 N N . ILE A 1 92 ? 10.515 3.465 3.151 1.00 92.75 92 ILE A N 1
ATOM 689 C CA . ILE A 1 92 ? 11.205 2.493 4.022 1.00 92.75 92 ILE A CA 1
ATOM 690 C C . ILE A 1 92 ? 10.502 1.135 3.985 1.00 92.75 92 ILE A C 1
ATOM 692 O O . ILE A 1 92 ? 11.159 0.104 3.854 1.00 92.75 92 ILE A O 1
ATOM 696 N N . GLY A 1 93 ? 9.168 1.120 4.061 1.00 92.00 93 GLY A N 1
ATOM 697 C CA . GLY A 1 93 ? 8.395 -0.123 4.059 1.00 92.00 93 GLY A CA 1
ATOM 698 C C . GLY A 1 93 ? 8.671 -0.967 2.813 1.00 92.00 93 GLY A C 1
ATOM 699 O O . GLY A 1 93 ? 9.055 -2.135 2.922 1.00 92.00 93 GLY A O 1
ATOM 700 N N . ILE A 1 94 ? 8.549 -0.356 1.632 1.00 93.94 94 ILE A N 1
ATOM 701 C CA . ILE A 1 94 ? 8.746 -1.036 0.348 1.00 93.94 94 ILE A CA 1
ATOM 702 C C . ILE A 1 94 ? 10.205 -1.469 0.130 1.00 93.94 94 ILE A C 1
ATOM 704 O O . ILE A 1 94 ? 10.429 -2.555 -0.399 1.00 93.94 94 ILE A O 1
ATOM 708 N N . ALA A 1 95 ? 11.196 -0.708 0.615 1.00 95.25 95 ALA A N 1
ATOM 709 C CA . ALA A 1 95 ? 12.612 -1.071 0.503 1.00 95.25 95 ALA A CA 1
ATOM 710 C C . ALA A 1 95 ? 12.945 -2.412 1.186 1.00 95.25 95 ALA A C 1
ATOM 712 O O . ALA A 1 95 ? 13.880 -3.099 0.785 1.00 95.25 95 ALA A O 1
ATOM 713 N N . THR A 1 96 ? 12.147 -2.841 2.171 1.00 94.56 96 THR A N 1
ATOM 714 C CA . THR A 1 96 ? 12.319 -4.151 2.826 1.00 94.56 96 THR A CA 1
ATOM 715 C C . THR A 1 96 ? 11.723 -5.332 2.048 1.00 94.56 96 THR A C 1
ATOM 717 O O . THR A 1 96 ? 12.002 -6.488 2.377 1.00 94.56 96 THR A O 1
ATOM 720 N N . ALA A 1 97 ? 10.890 -5.080 1.031 1.00 96.31 97 ALA A N 1
ATOM 721 C CA . ALA A 1 97 ? 10.046 -6.103 0.412 1.00 96.31 97 ALA A CA 1
ATOM 722 C C . ALA A 1 97 ? 10.854 -7.214 -0.277 1.00 96.31 97 ALA A C 1
ATOM 724 O O . ALA A 1 97 ? 10.552 -8.397 -0.094 1.00 96.31 97 ALA A O 1
ATOM 725 N N . ALA A 1 98 ? 11.912 -6.855 -1.011 1.00 97.50 98 ALA A N 1
ATOM 726 C CA . ALA A 1 98 ? 12.743 -7.834 -1.712 1.00 97.50 98 ALA A CA 1
ATOM 727 C C . ALA A 1 98 ? 13.487 -8.757 -0.736 1.00 97.50 98 ALA A C 1
ATOM 729 O O . ALA A 1 98 ? 13.521 -9.967 -0.948 1.00 97.50 98 ALA A O 1
ATOM 730 N N . GLY A 1 99 ? 14.004 -8.214 0.373 1.00 97.12 99 GLY A N 1
ATOM 731 C CA . GLY A 1 99 ? 14.659 -9.002 1.419 1.00 97.12 99 GLY A CA 1
ATOM 732 C C . GLY A 1 99 ? 13.712 -10.004 2.084 1.00 97.12 99 GLY A C 1
ATOM 733 O O . GLY A 1 99 ? 14.070 -11.165 2.268 1.00 97.12 99 GLY A O 1
ATOM 734 N N . LYS A 1 100 ? 12.471 -9.594 2.374 1.00 96.56 100 LYS A N 1
ATOM 735 C CA . LYS A 1 100 ? 11.435 -10.490 2.919 1.00 96.56 100 LYS A CA 1
ATOM 736 C C . LYS A 1 100 ? 11.057 -11.600 1.941 1.00 96.56 100 LYS A C 1
ATOM 738 O O . LYS A 1 100 ? 10.912 -12.753 2.339 1.00 96.56 100 LYS A O 1
ATOM 743 N N . ALA A 1 101 ? 10.910 -11.273 0.658 1.00 97.50 101 ALA A N 1
ATOM 744 C CA . ALA A 1 101 ? 10.600 -12.268 -0.362 1.00 97.50 101 ALA A CA 1
ATOM 745 C C . ALA A 1 101 ? 11.756 -13.265 -0.536 1.00 97.50 101 ALA A C 1
ATOM 747 O O . ALA A 1 101 ? 11.524 -14.472 -0.537 1.00 97.50 101 ALA A O 1
ATOM 748 N N . ALA A 1 102 ? 12.997 -12.777 -0.580 1.00 97.56 102 ALA A N 1
ATOM 749 C CA . ALA A 1 102 ? 14.182 -13.626 -0.633 1.00 97.56 102 ALA A CA 1
ATOM 750 C C . ALA A 1 102 ? 14.321 -14.516 0.611 1.00 97.56 102 ALA A C 1
ATOM 752 O O . ALA A 1 102 ? 14.691 -15.678 0.482 1.00 97.5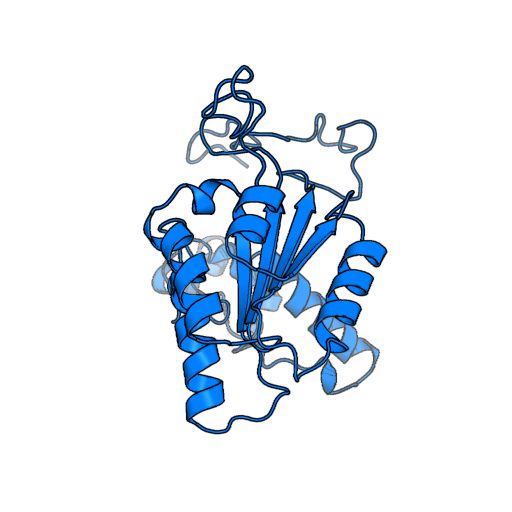6 102 ALA A O 1
ATOM 753 N N . PHE A 1 103 ? 13.981 -14.014 1.803 1.00 97.44 103 PHE A N 1
ATOM 754 C CA . PHE A 1 103 ? 13.968 -14.819 3.026 1.00 97.44 103 PHE A CA 1
ATOM 755 C C . PHE A 1 103 ? 13.009 -16.010 2.915 1.00 97.44 103 PHE A C 1
ATOM 757 O O . PHE A 1 103 ? 13.390 -17.136 3.228 1.00 97.44 103 PHE A O 1
ATOM 764 N N . TRP A 1 104 ? 11.788 -15.785 2.427 1.00 97.50 104 TRP A N 1
ATOM 765 C CA . TRP A 1 104 ? 10.820 -16.861 2.223 1.00 97.50 104 TRP A CA 1
ATOM 766 C C . TRP A 1 104 ? 11.314 -17.922 1.234 1.00 97.50 104 TRP A C 1
ATOM 768 O O . TRP A 1 104 ? 11.162 -19.114 1.502 1.00 97.50 104 TRP A O 1
ATOM 778 N N . ASP A 1 105 ? 11.940 -17.512 0.128 1.00 94.94 105 ASP A N 1
ATOM 779 C CA . ASP A 1 105 ? 12.572 -18.453 -0.805 1.00 94.94 105 ASP A CA 1
ATOM 780 C C . ASP A 1 105 ? 13.730 -19.216 -0.142 1.00 94.94 105 ASP A C 1
ATOM 782 O O . ASP A 1 105 ? 13.817 -20.437 -0.267 1.00 94.94 105 ASP A O 1
ATOM 786 N N . PHE A 1 106 ? 14.583 -18.521 0.616 1.00 96.69 106 PHE A N 1
ATOM 787 C CA . PHE A 1 106 ? 15.743 -19.106 1.292 1.00 96.69 106 PHE A CA 1
ATOM 788 C C . PHE A 1 106 ? 15.358 -20.209 2.285 1.00 96.69 106 PHE A C 1
ATOM 790 O O . PHE A 1 106 ? 16.026 -21.240 2.346 1.00 96.69 106 PHE A O 1
ATOM 797 N N . ILE A 1 107 ? 14.275 -20.024 3.044 1.00 97.62 107 ILE A N 1
ATOM 798 C CA . ILE A 1 107 ? 13.812 -21.029 4.011 1.00 97.62 107 ILE A CA 1
ATOM 799 C C . ILE A 1 107 ? 12.939 -22.131 3.384 1.00 97.62 107 ILE A C 1
ATOM 801 O O . ILE A 1 107 ? 12.442 -22.992 4.108 1.00 97.62 107 ILE A O 1
ATOM 805 N N . GLY A 1 108 ? 12.715 -22.106 2.065 1.00 96.00 108 GLY A N 1
ATOM 806 C CA . GLY A 1 108 ? 11.870 -23.083 1.373 1.00 96.00 108 GLY A CA 1
ATOM 807 C C . GLY A 1 108 ? 10.379 -22.948 1.697 1.00 96.00 108 GLY A C 1
ATOM 808 O O . GLY A 1 108 ? 9.663 -23.948 1.753 1.00 96.00 108 GLY A O 1
ATOM 809 N N . ALA A 1 109 ? 9.903 -21.727 1.953 1.00 97.25 109 ALA A N 1
ATOM 810 C CA . ALA A 1 109 ? 8.505 -21.479 2.275 1.00 97.25 109 ALA A CA 1
ATOM 811 C C . ALA A 1 109 ? 7.576 -21.793 1.091 1.00 97.25 109 ALA A C 1
ATOM 813 O O . ALA A 1 109 ? 7.944 -21.538 -0.064 1.00 97.25 109 ALA A O 1
ATOM 814 N N . PRO A 1 110 ? 6.345 -22.275 1.353 1.00 95.62 110 PRO A N 1
ATOM 815 C CA . PRO A 1 110 ? 5.411 -22.603 0.288 1.00 95.62 110 PRO A CA 1
ATOM 816 C C . PRO A 1 110 ? 5.097 -21.375 -0.572 1.00 95.62 110 PRO A C 1
ATOM 818 O O . PRO A 1 110 ? 5.117 -20.230 -0.105 1.00 95.62 110 PRO A O 1
ATOM 821 N N . ASP A 1 111 ? 4.765 -21.623 -1.837 1.00 90.44 111 ASP A N 1
ATOM 822 C CA . ASP A 1 111 ? 4.458 -20.565 -2.802 1.00 90.44 111 ASP A CA 1
ATOM 823 C C . ASP A 1 111 ? 3.240 -19.732 -2.400 1.00 90.44 111 ASP A C 1
ATOM 825 O O . ASP A 1 111 ? 3.117 -18.597 -2.844 1.00 90.44 111 ASP A O 1
ATOM 829 N N . SER A 1 112 ? 2.358 -20.241 -1.540 1.00 92.38 112 SER A N 1
ATOM 830 C CA . SER A 1 112 ? 1.214 -19.485 -1.024 1.00 92.38 112 SER A CA 1
ATOM 831 C C . SER A 1 112 ? 1.613 -18.269 -0.178 1.00 92.38 112 SER A C 1
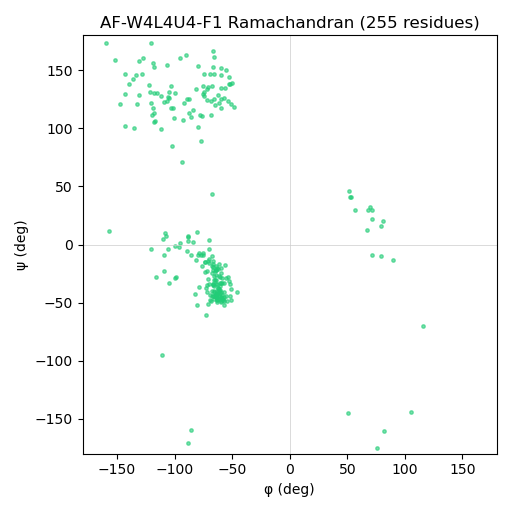ATOM 833 O O . SER A 1 112 ? 0.817 -17.340 -0.056 1.00 92.38 112 SER A O 1
ATOM 835 N N . LEU A 1 113 ? 2.831 -18.230 0.380 1.00 94.75 113 LEU A N 1
ATOM 836 C CA . LEU A 1 113 ? 3.316 -17.080 1.146 1.00 94.75 113 LEU A CA 1
ATOM 837 C C . LEU A 1 113 ? 3.905 -16.014 0.219 1.00 94.75 113 LEU A C 1
ATOM 839 O O . LEU A 1 113 ? 4.923 -16.229 -0.449 1.00 94.75 113 LEU A O 1
ATOM 843 N N . LYS A 1 114 ? 3.259 -14.845 0.209 1.00 94.69 114 LYS A N 1
ATOM 844 C CA . LYS A 1 114 ? 3.613 -13.686 -0.616 1.00 94.69 114 LYS A CA 1
ATOM 845 C C . LYS A 1 114 ? 3.991 -12.487 0.241 1.00 94.69 114 LYS A C 1
ATOM 847 O O . LYS A 1 114 ? 3.484 -12.315 1.345 1.00 94.69 114 LYS A O 1
ATOM 852 N N . VAL A 1 115 ? 4.831 -11.625 -0.322 1.00 96.69 115 VAL A N 1
ATOM 853 C CA . VAL A 1 115 ? 5.054 -10.265 0.174 1.00 96.69 115 VAL A CA 1
ATOM 854 C C . VAL A 1 115 ? 4.260 -9.315 -0.710 1.00 96.69 115 VAL A C 1
ATOM 856 O O . VAL A 1 115 ? 4.517 -9.226 -1.912 1.00 96.69 115 VAL A O 1
ATOM 859 N N . LEU A 1 116 ? 3.295 -8.622 -0.111 1.00 95.06 116 LEU A N 1
ATOM 860 C CA . LEU A 1 116 ? 2.525 -7.565 -0.756 1.00 95.06 116 LEU A CA 1
ATOM 861 C C . LEU A 1 116 ? 3.012 -6.219 -0.224 1.00 95.06 116 LEU A C 1
ATOM 863 O O . LEU A 1 116 ? 3.028 -6.010 0.987 1.00 95.06 116 LEU A O 1
ATOM 867 N N . ALA A 1 117 ? 3.391 -5.314 -1.120 1.00 94.69 117 ALA A N 1
ATOM 868 C CA . ALA A 1 117 ? 3.750 -3.950 -0.758 1.00 94.69 117 ALA A CA 1
ATOM 869 C C . ALA A 1 117 ? 2.848 -2.963 -1.497 1.00 94.69 117 ALA A C 1
ATOM 871 O O . ALA A 1 117 ? 2.651 -3.084 -2.704 1.00 94.69 117 ALA A O 1
ATOM 872 N N . LEU A 1 118 ? 2.292 -2.003 -0.762 1.00 93.31 118 LEU A N 1
ATOM 873 C CA . LEU A 1 118 ? 1.464 -0.927 -1.295 1.00 93.31 118 LEU A CA 1
ATOM 874 C C . LEU A 1 118 ? 2.199 0.384 -1.053 1.00 93.31 118 LEU A C 1
ATOM 876 O 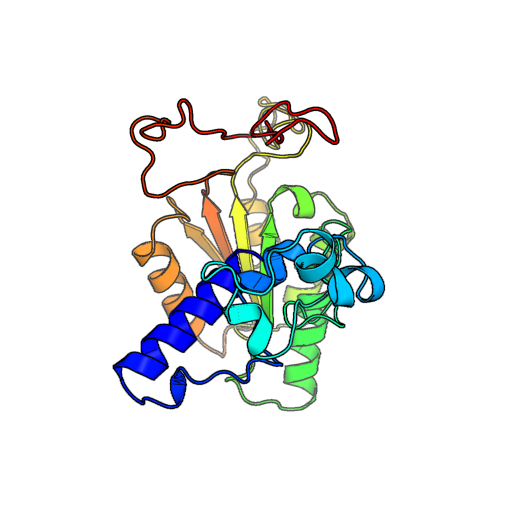O . LEU A 1 118 ? 2.638 0.627 0.070 1.00 93.31 118 LEU A O 1
ATOM 880 N N . GLU A 1 119 ? 2.333 1.210 -2.083 1.00 94.19 119 GLU A N 1
ATOM 881 C CA . GLU A 1 119 ? 3.099 2.450 -1.981 1.00 94.19 119 GLU A CA 1
ATOM 882 C C . GLU A 1 119 ? 2.588 3.528 -2.951 1.00 94.19 119 GLU A C 1
ATOM 884 O O . GLU A 1 119 ? 1.896 3.225 -3.926 1.00 94.19 119 GLU A O 1
ATOM 889 N N . GLY A 1 120 ? 2.887 4.797 -2.667 1.00 95.00 120 GLY A N 1
ATOM 890 C CA . GLY A 1 120 ? 2.589 5.930 -3.554 1.00 95.00 120 GLY A CA 1
ATOM 891 C C . GLY A 1 120 ? 3.768 6.324 -4.446 1.00 95.00 120 GLY A C 1
ATOM 892 O O . GLY A 1 120 ? 4.924 6.032 -4.135 1.00 95.00 120 GLY A O 1
ATOM 893 N N . GLU A 1 121 ? 3.506 7.050 -5.534 1.00 95.06 121 GLU A N 1
ATOM 894 C CA . GLU A 1 121 ? 4.555 7.497 -6.457 1.00 95.06 121 GLU A CA 1
ATOM 895 C C . GLU A 1 121 ? 5.606 8.404 -5.797 1.00 95.06 121 GLU A C 1
ATOM 897 O O . GLU A 1 121 ? 6.787 8.316 -6.123 1.00 95.06 121 GLU A O 1
ATOM 902 N N . PHE A 1 122 ? 5.211 9.225 -4.820 1.00 94.56 122 PHE A N 1
ATOM 903 C CA . PHE A 1 122 ? 6.136 10.109 -4.107 1.00 94.56 122 PHE A CA 1
ATOM 904 C C . PHE A 1 122 ? 7.146 9.349 -3.252 1.00 94.56 122 PHE A C 1
ATOM 906 O O . PHE A 1 122 ? 8.298 9.746 -3.166 1.00 94.56 122 PHE A O 1
ATOM 913 N N . ALA A 1 123 ? 6.771 8.215 -2.664 1.00 94.50 123 ALA A N 1
ATOM 914 C CA . ALA A 1 123 ? 7.730 7.402 -1.925 1.00 94.50 123 ALA A CA 1
ATOM 915 C C . ALA A 1 123 ? 8.805 6.790 -2.838 1.00 94.50 123 ALA A C 1
ATOM 917 O O . ALA A 1 123 ? 9.861 6.392 -2.352 1.00 94.50 123 ALA A O 1
ATOM 918 N N . MET A 1 124 ? 8.578 6.751 -4.158 1.00 95.19 124 MET A N 1
ATOM 919 C CA . MET A 1 124 ? 9.594 6.339 -5.126 1.00 95.19 124 MET A CA 1
ATOM 920 C C . MET A 1 124 ? 10.639 7.421 -5.391 1.00 95.19 124 MET A C 1
ATOM 922 O O . MET A 1 124 ? 11.639 7.124 -6.034 1.00 95.19 124 MET A O 1
ATOM 926 N N . THR A 1 125 ? 10.482 8.659 -4.918 1.00 94.00 125 THR A N 1
ATOM 927 C CA . THR A 1 125 ? 11.556 9.661 -5.045 1.00 94.00 125 THR A CA 1
ATOM 928 C C . THR A 1 125 ? 12.708 9.398 -4.077 1.00 94.00 125 THR A C 1
ATOM 930 O O . THR A 1 125 ? 13.790 9.954 -4.245 1.00 94.00 125 THR A O 1
ATOM 933 N N . GLU A 1 126 ? 12.490 8.542 -3.080 1.00 95.56 126 GLU A N 1
ATOM 934 C CA . GLU A 1 126 ? 13.487 8.179 -2.083 1.00 95.56 126 GLU A CA 1
ATOM 935 C C . GLU A 1 126 ? 14.543 7.221 -2.650 1.00 95.56 126 GLU A C 1
ATOM 937 O O . GLU A 1 126 ? 14.228 6.237 -3.325 1.00 95.56 126 GLU A O 1
ATOM 942 N N . GLY A 1 127 ? 15.816 7.469 -2.329 1.00 96.31 127 GLY A N 1
ATOM 943 C CA . GLY A 1 127 ? 16.938 6.678 -2.847 1.00 96.31 127 GLY A CA 1
ATOM 944 C C . GLY A 1 127 ? 16.840 5.190 -2.496 1.00 96.31 127 GLY A C 1
ATOM 945 O O . GLY A 1 127 ? 16.992 4.337 -3.369 1.00 96.31 127 GLY A O 1
ATOM 946 N N . HIS A 1 128 ? 16.483 4.861 -1.251 1.00 94.94 128 HIS A N 1
ATOM 947 C CA . HIS A 1 128 ? 16.306 3.468 -0.817 1.00 94.94 128 HIS A CA 1
ATOM 948 C C . HIS A 1 128 ? 15.142 2.763 -1.524 1.00 94.94 128 HIS A C 1
ATOM 950 O O . HIS A 1 128 ? 15.206 1.559 -1.770 1.00 94.94 128 HIS A O 1
ATOM 956 N N . ALA A 1 129 ? 14.091 3.495 -1.904 1.00 95.44 129 ALA A N 1
ATOM 957 C CA . ALA A 1 129 ? 12.995 2.934 -2.689 1.00 95.44 129 ALA A CA 1
ATOM 958 C C . ALA A 1 129 ? 13.426 2.645 -4.138 1.00 95.44 129 ALA A C 1
ATOM 960 O O . ALA A 1 129 ? 12.939 1.696 -4.748 1.00 95.44 129 ALA A O 1
ATOM 961 N N . GLN A 1 130 ? 14.377 3.408 -4.683 1.00 96.06 130 GLN A N 1
ATOM 962 C CA . GLN A 1 130 ? 14.972 3.126 -5.994 1.00 96.06 130 GLN A CA 1
ATOM 963 C C . GLN A 1 130 ? 15.918 1.917 -5.945 1.00 96.06 130 GLN A C 1
ATOM 965 O O . GLN A 1 130 ? 15.907 1.094 -6.861 1.00 96.06 130 GLN A O 1
ATOM 970 N N . GLU A 1 131 ? 16.687 1.748 -4.865 1.00 97.69 131 GLU A N 1
ATOM 971 C CA . GLU A 1 131 ? 17.571 0.587 -4.673 1.00 97.69 131 GLU A CA 1
ATOM 972 C C . GLU A 1 131 ? 16.810 -0.748 -4.685 1.00 97.69 131 GLU A C 1
ATOM 974 O O . GLU A 1 131 ? 17.321 -1.744 -5.210 1.00 97.69 131 GLU A O 1
ATOM 979 N N . LEU A 1 132 ? 15.565 -0.762 -4.191 1.00 97.19 132 LEU A N 1
ATOM 980 C CA . LEU A 1 132 ? 14.670 -1.921 -4.253 1.00 97.19 132 LEU A CA 1
ATOM 981 C C . LEU A 1 132 ? 14.562 -2.502 -5.667 1.00 97.19 132 LEU A C 1
ATOM 983 O O . LEU A 1 132 ? 14.498 -3.723 -5.819 1.00 97.19 132 LEU A O 1
ATOM 987 N N . LYS A 1 133 ? 14.542 -1.654 -6.703 1.00 97.56 133 LYS A N 1
ATOM 988 C CA . LYS A 1 133 ? 14.393 -2.098 -8.095 1.00 97.56 133 LYS A CA 1
ATOM 989 C C . LYS A 1 133 ? 15.526 -3.038 -8.497 1.00 97.56 133 LYS A C 1
ATOM 991 O O . LYS A 1 133 ? 15.274 -4.104 -9.060 1.00 97.56 133 LYS A O 1
ATOM 996 N N . THR A 1 134 ? 16.759 -2.675 -8.149 1.00 98.00 134 THR A N 1
ATOM 997 C CA . THR A 1 134 ? 17.947 -3.504 -8.385 1.00 98.00 134 THR A CA 1
ATOM 998 C C . THR A 1 134 ? 17.941 -4.740 -7.491 1.00 98.00 134 THR A C 1
ATOM 1000 O O . THR A 1 134 ? 18.209 -5.838 -7.976 1.00 98.00 134 THR A O 1
ATOM 1003 N N . GLN A 1 135 ? 17.597 -4.589 -6.206 1.00 97.88 135 GLN A N 1
ATOM 1004 C CA . GLN A 1 135 ? 17.549 -5.708 -5.258 1.00 97.88 135 GLN A CA 1
ATOM 1005 C C . GLN A 1 135 ? 16.558 -6.791 -5.703 1.00 97.88 135 GLN A C 1
ATOM 1007 O O . GLN A 1 135 ? 16.914 -7.965 -5.746 1.00 97.88 135 GLN A O 1
ATOM 1012 N N . GLY A 1 136 ? 15.334 -6.407 -6.076 1.00 97.12 136 GLY A N 1
ATOM 1013 C CA . GLY A 1 136 ? 14.290 -7.338 -6.504 1.00 97.12 136 GLY A CA 1
ATOM 1014 C C . GLY A 1 136 ? 14.681 -8.138 -7.746 1.00 97.12 136 GLY A C 1
ATOM 1015 O O . GLY A 1 136 ? 14.416 -9.340 -7.801 1.00 97.12 136 GLY A O 1
ATOM 1016 N N . LEU A 1 137 ? 15.350 -7.500 -8.717 1.00 97.50 137 LEU A N 1
ATOM 1017 C CA . LEU A 1 137 ? 15.852 -8.195 -9.902 1.00 97.50 137 LEU A CA 1
ATOM 1018 C C . LEU A 1 137 ? 17.012 -9.136 -9.547 1.00 97.50 137 LEU A C 1
ATOM 1020 O O . LEU A 1 137 ? 16.995 -10.298 -9.948 1.00 97.50 137 LEU A O 1
ATOM 1024 N N . ALA A 1 138 ? 17.996 -8.654 -8.783 1.00 98.06 138 ALA A N 1
ATOM 1025 C CA . ALA A 1 138 ? 19.181 -9.430 -8.412 1.00 98.06 138 ALA A CA 1
ATOM 1026 C C . ALA A 1 138 ? 18.835 -10.668 -7.572 1.00 98.06 138 ALA A C 1
ATOM 1028 O O . ALA A 1 138 ? 19.427 -11.728 -7.759 1.00 98.06 138 ALA A O 1
ATOM 1029 N N . LEU A 1 139 ? 17.854 -10.544 -6.675 1.00 98.00 139 LEU A N 1
ATOM 1030 C CA . LEU A 1 139 ? 17.365 -11.636 -5.833 1.00 98.00 139 LEU A C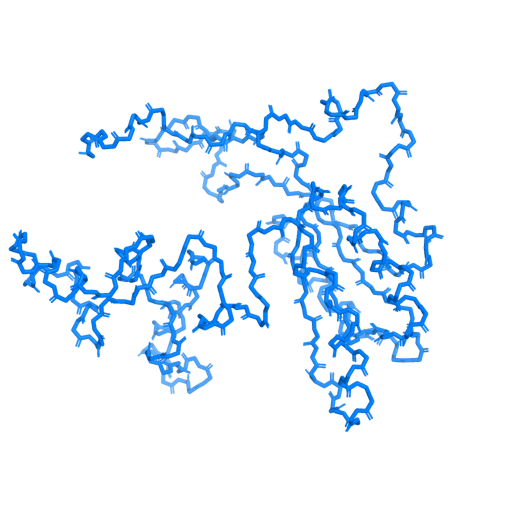A 1
ATOM 1031 C C . LEU A 1 139 ? 16.402 -12.578 -6.565 1.00 98.00 139 LEU A C 1
ATOM 1033 O O . LEU A 1 139 ? 16.053 -13.618 -6.014 1.00 98.00 139 LEU A O 1
ATOM 1037 N N . GLN A 1 140 ? 15.974 -12.232 -7.786 1.00 97.31 140 GLN A N 1
ATOM 1038 C CA . GLN A 1 140 ? 15.135 -13.085 -8.626 1.00 97.31 140 GLN A CA 1
ATOM 1039 C C . GLN A 1 140 ? 13.883 -13.588 -7.887 1.00 97.31 140 GLN A C 1
ATOM 1041 O O . GLN A 1 140 ? 13.567 -14.776 -7.915 1.00 97.31 140 GLN A O 1
ATOM 1046 N N . VAL A 1 141 ? 13.178 -12.701 -7.178 1.00 96.06 141 VAL A N 1
ATOM 1047 C CA . VAL A 1 141 ? 12.076 -13.078 -6.266 1.00 96.06 141 VAL A CA 1
ATOM 1048 C C . VAL A 1 141 ? 10.774 -13.474 -6.982 1.00 96.06 141 VAL A C 1
ATOM 1050 O O . VAL A 1 141 ? 9.848 -13.983 -6.348 1.00 96.06 141 VAL A O 1
ATOM 1053 N N . GLY A 1 142 ? 10.680 -13.270 -8.301 1.00 96.81 142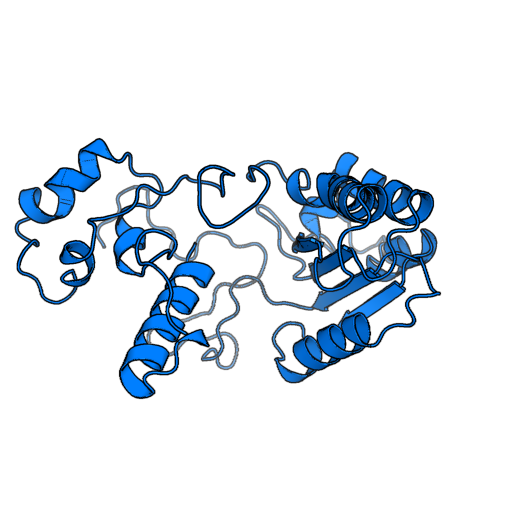 GLY A N 1
ATOM 1054 C CA . GLY A 1 142 ? 9.526 -13.661 -9.117 1.00 96.81 142 GLY A CA 1
ATOM 1055 C C . GLY A 1 142 ? 8.181 -13.184 -8.559 1.00 96.81 142 GLY A C 1
ATOM 1056 O O . GLY A 1 142 ? 8.075 -12.141 -7.911 1.00 96.81 142 GLY A O 1
ATOM 1057 N N . LYS A 1 143 ? 7.143 -14.008 -8.745 1.00 96.12 143 LYS A N 1
ATOM 1058 C CA . LYS A 1 143 ? 5.782 -13.741 -8.247 1.00 96.12 143 LYS A CA 1
ATOM 1059 C C . LYS A 1 143 ? 5.601 -13.833 -6.728 1.00 96.12 143 LYS A C 1
ATOM 1061 O O . LYS A 1 143 ? 4.467 -13.749 -6.250 1.00 96.12 143 LYS A O 1
ATOM 1066 N N . ARG A 1 144 ? 6.674 -14.057 -5.955 1.00 96.94 144 ARG A N 1
ATOM 1067 C CA . ARG A 1 144 ? 6.627 -14.049 -4.484 1.00 96.94 144 ARG A CA 1
ATOM 1068 C C . ARG A 1 144 ? 6.446 -12.641 -3.928 1.00 96.94 144 ARG A C 1
ATOM 1070 O O . ARG A 1 144 ? 5.764 -12.474 -2.919 1.00 96.94 144 ARG A O 1
ATOM 1077 N N . MET A 1 145 ? 7.031 -11.651 -4.593 1.00 97.62 145 MET A N 1
ATOM 1078 C CA . MET A 1 145 ? 6.889 -10.242 -4.249 1.00 97.62 145 MET A CA 1
ATOM 1079 C C . MET A 1 145 ? 5.954 -9.558 -5.241 1.00 97.62 145 MET A C 1
ATOM 1081 O O . MET A 1 145 ? 6.126 -9.695 -6.452 1.00 97.62 145 MET A O 1
ATOM 1085 N N . ARG A 1 146 ? 4.982 -8.803 -4.730 1.00 97.25 146 ARG A N 1
ATOM 1086 C CA . ARG A 1 146 ? 4.021 -8.050 -5.540 1.00 97.25 146 ARG A CA 1
ATOM 1087 C C . ARG A 1 146 ? 3.916 -6.633 -5.012 1.00 97.25 146 ARG A C 1
ATOM 1089 O O . ARG A 1 146 ? 3.564 -6.428 -3.850 1.00 97.25 146 ARG A O 1
ATOM 1096 N N . ILE A 1 147 ? 4.219 -5.672 -5.872 1.00 97.88 147 ILE A N 1
ATOM 1097 C CA . ILE A 1 147 ? 4.109 -4.252 -5.546 1.00 97.88 147 ILE A CA 1
ATOM 1098 C C . ILE A 1 147 ? 2.850 -3.685 -6.194 1.00 97.88 147 ILE A C 1
ATOM 1100 O O . ILE A 1 147 ? 2.575 -3.961 -7.358 1.00 97.88 147 ILE A O 1
ATOM 1104 N N . PHE A 1 148 ? 2.114 -2.872 -5.446 1.00 97.75 148 PHE A N 1
ATOM 1105 C CA . PHE A 1 148 ? 0.995 -2.070 -5.921 1.00 97.75 148 PHE A CA 1
ATOM 1106 C C . PHE A 1 148 ? 1.347 -0.608 -5.705 1.00 97.75 148 PHE A C 1
ATOM 1108 O O . PHE A 1 148 ? 1.470 -0.152 -4.567 1.00 97.75 148 PHE A O 1
ATOM 1115 N N . LEU A 1 149 ? 1.521 0.116 -6.801 1.00 97.88 149 LEU A N 1
ATOM 1116 C CA . LEU A 1 149 ? 1.811 1.535 -6.782 1.00 97.88 149 LEU A CA 1
ATOM 1117 C C . LEU A 1 149 ? 0.546 2.312 -7.130 1.00 97.88 149 LEU A C 1
ATOM 1119 O O . LEU A 1 149 ? -0.005 2.184 -8.225 1.00 97.88 149 LEU A O 1
ATOM 1123 N N . SER A 1 150 ? 0.092 3.111 -6.172 1.00 97.00 150 SER A N 1
ATOM 1124 C CA . SER A 1 150 ? -0.940 4.120 -6.373 1.00 97.00 150 SER A CA 1
ATOM 1125 C C . SER A 1 150 ? -0.287 5.295 -7.088 1.00 97.00 150 SER A C 1
ATOM 1127 O O . SER A 1 150 ? 0.557 5.950 -6.492 1.00 97.00 150 SER A O 1
ATOM 1129 N N . ASN A 1 151 ? -0.632 5.521 -8.355 1.00 97.06 151 ASN A N 1
ATOM 1130 C CA . ASN A 1 151 ? -0.146 6.636 -9.163 1.00 97.06 151 ASN A CA 1
ATOM 1131 C C . ASN A 1 151 ? -1.246 7.701 -9.242 1.00 97.06 151 ASN A C 1
ATOM 1133 O O . ASN A 1 151 ? -2.056 7.696 -10.169 1.00 97.06 151 ASN A O 1
ATOM 1137 N N . ASN A 1 152 ? -1.320 8.579 -8.241 1.00 95.31 152 ASN A N 1
ATOM 1138 C CA . ASN A 1 152 ? -2.376 9.604 -8.156 1.00 95.31 152 ASN A CA 1
ATOM 1139 C C . ASN A 1 152 ? -1.898 11.026 -8.479 1.00 95.31 152 ASN A C 1
ATOM 1141 O O . ASN A 1 152 ? -2.719 11.943 -8.537 1.00 95.31 152 ASN A O 1
ATOM 1145 N N . ASN A 1 153 ? -0.596 11.202 -8.711 1.00 95.06 153 ASN A N 1
ATOM 1146 C CA . ASN A 1 153 ? 0.057 12.480 -8.970 1.00 95.06 153 ASN A CA 1
ATOM 1147 C C . ASN A 1 153 ? -0.232 13.545 -7.894 1.00 95.06 153 ASN A C 1
ATOM 1149 O O . ASN A 1 153 ? -0.478 14.711 -8.216 1.00 95.06 153 ASN A O 1
ATOM 1153 N N . ALA A 1 154 ? -0.242 13.158 -6.616 1.00 93.00 154 ALA A N 1
ATOM 1154 C CA . ALA A 1 154 ? -0.654 14.036 -5.525 1.00 93.00 154 ALA A CA 1
ATOM 1155 C C . ALA A 1 154 ? 0.165 13.853 -4.237 1.00 93.00 154 ALA A C 1
ATOM 1157 O O . ALA A 1 154 ? -0.089 12.970 -3.414 1.00 93.00 154 ALA A O 1
ATOM 1158 N N . GLY A 1 155 ? 1.095 14.780 -4.009 1.00 89.50 155 GLY A N 1
ATOM 1159 C CA . GLY A 1 155 ? 1.927 14.847 -2.813 1.00 89.50 155 GLY A CA 1
ATOM 1160 C C . GLY A 1 155 ? 1.272 15.601 -1.657 1.00 89.50 155 GLY A C 1
ATOM 1161 O O . GLY A 1 155 ? 0.046 15.729 -1.575 1.00 89.50 155 GLY A O 1
ATOM 1162 N N . ILE A 1 156 ? 2.108 16.063 -0.724 1.00 85.56 156 ILE A N 1
ATOM 1163 C CA . ILE A 1 156 ? 1.692 16.914 0.403 1.00 85.56 156 ILE A CA 1
ATOM 1164 C C . ILE A 1 156 ? 1.561 18.367 -0.059 1.00 85.56 156 ILE A C 1
ATOM 1166 O O . ILE A 1 156 ? 0.512 18.972 0.154 1.00 85.56 156 ILE A O 1
ATOM 1170 N N . ASP A 1 157 ? 2.611 18.879 -0.705 1.00 86.62 157 ASP A N 1
ATOM 1171 C CA . ASP A 1 157 ? 2.717 20.286 -1.099 1.00 86.62 157 ASP A CA 1
ATOM 1172 C C . ASP A 1 157 ? 2.349 20.526 -2.571 1.00 86.62 157 ASP A C 1
ATOM 1174 O O . ASP A 1 157 ? 1.875 21.607 -2.909 1.00 86.62 157 ASP A O 1
ATOM 1178 N N . ASP A 1 158 ? 2.545 19.527 -3.441 1.00 91.31 158 ASP A N 1
ATOM 1179 C CA . ASP A 1 158 ? 2.290 19.629 -4.883 1.00 91.31 158 ASP A CA 1
ATOM 1180 C C . ASP A 1 158 ? 2.113 18.239 -5.532 1.00 91.31 158 ASP A C 1
ATOM 1182 O O . ASP A 1 158 ? 2.293 17.194 -4.901 1.00 91.31 158 ASP A O 1
ATOM 1186 N N . SER A 1 159 ? 1.748 18.223 -6.808 1.00 94.19 159 SER A N 1
ATOM 1187 C CA . SER A 1 159 ? 1.821 17.085 -7.723 1.00 94.19 159 SER A CA 1
ATOM 1188 C C . SER A 1 159 ? 3.267 16.669 -8.033 1.00 94.19 159 SER A C 1
ATOM 1190 O O . SER A 1 159 ? 4.194 17.481 -7.977 1.00 94.19 159 SER A O 1
ATOM 1192 N N . LEU A 1 160 ? 3.478 15.388 -8.361 1.00 94.00 160 LEU A N 1
ATOM 1193 C CA . LEU A 1 160 ? 4.804 14.893 -8.745 1.00 94.00 160 LEU A CA 1
ATOM 1194 C C . LEU A 1 160 ? 5.161 15.409 -10.140 1.00 94.00 160 LEU A C 1
ATOM 1196 O O . LEU A 1 160 ? 6.137 16.127 -10.308 1.00 94.00 160 LEU A O 1
ATOM 1200 N N . LEU A 1 161 ? 4.352 15.047 -11.132 1.00 94.00 161 LEU A N 1
ATOM 1201 C CA . LEU A 1 161 ? 4.441 15.490 -12.516 1.00 94.00 161 LEU A CA 1
ATOM 1202 C C . LEU A 1 161 ? 3.663 16.791 -12.703 1.00 94.00 161 LEU A C 1
ATOM 1204 O O . LEU A 1 161 ? 2.463 16.845 -12.434 1.00 94.00 161 LEU A O 1
ATOM 1208 N N . GLY A 1 162 ? 4.339 17.813 -13.221 1.00 93.00 162 GLY A N 1
ATOM 1209 C CA . GLY A 1 162 ? 3.799 19.159 -13.408 1.00 93.00 162 GLY A CA 1
ATOM 1210 C C . GLY A 1 162 ? 4.004 20.089 -12.210 1.00 93.00 162 GLY A C 1
ATOM 1211 O O . GLY A 1 162 ? 3.860 21.297 -12.383 1.00 93.00 162 GLY A O 1
ATOM 1212 N N . GLY A 1 163 ? 4.378 19.539 -11.051 1.00 93.56 163 GLY A N 1
ATOM 1213 C CA . GLY A 1 163 ? 4.772 20.269 -9.848 1.00 93.56 163 GLY A CA 1
ATOM 1214 C C . GLY A 1 163 ? 6.260 20.088 -9.562 1.00 93.56 163 GLY A C 1
ATOM 1215 O O . GLY A 1 163 ? 7.102 20.765 -10.151 1.00 93.56 163 GLY A O 1
ATOM 1216 N N . VAL A 1 164 ? 6.594 19.120 -8.700 1.00 94.06 164 VAL A N 1
ATOM 1217 C CA . VAL A 1 164 ? 7.984 18.815 -8.294 1.00 94.06 164 VAL A CA 1
ATOM 1218 C C . VAL A 1 164 ? 8.888 18.533 -9.496 1.00 94.06 164 VAL A C 1
ATOM 1220 O O . VAL A 1 164 ? 10.014 19.026 -9.573 1.00 94.06 164 VAL A O 1
ATOM 1223 N N . ILE A 1 165 ? 8.390 17.746 -10.445 1.00 94.75 165 ILE A N 1
ATOM 1224 C CA . ILE A 1 165 ? 9.008 17.505 -11.743 1.00 94.75 165 ILE A CA 1
ATOM 1225 C C . ILE A 1 165 ? 8.283 18.381 -12.754 1.00 94.75 165 ILE A C 1
ATOM 1227 O O . ILE A 1 165 ? 7.132 18.128 -13.109 1.00 94.75 165 ILE A O 1
ATOM 1231 N N . ASP A 1 166 ? 8.985 19.413 -13.212 1.00 95.38 166 ASP A N 1
ATOM 1232 C CA . ASP A 1 166 ? 8.496 20.376 -14.197 1.00 95.38 166 ASP A CA 1
ATOM 1233 C C . ASP A 1 166 ? 7.971 19.663 -15.459 1.00 95.38 166 ASP A C 1
ATOM 1235 O O . ASP A 1 166 ? 8.570 18.704 -15.954 1.00 95.38 166 ASP A O 1
ATOM 1239 N N . ASN A 1 167 ? 6.843 20.144 -15.986 1.00 93.81 167 ASN A N 1
ATOM 1240 C CA . ASN A 1 167 ? 6.131 19.533 -17.109 1.00 93.81 167 ASN A CA 1
ATOM 1241 C C . ASN A 1 167 ? 6.947 19.457 -18.411 1.00 93.81 167 ASN A C 1
ATOM 1243 O O . ASN A 1 167 ? 6.593 18.680 -19.297 1.00 93.81 167 ASN A O 1
ATOM 1247 N N . LYS A 1 168 ? 8.038 20.222 -18.535 1.00 95.75 168 LYS A N 1
ATOM 1248 C CA . LYS A 1 168 ? 8.949 20.142 -19.685 1.00 95.75 168 LYS A CA 1
ATOM 1249 C C . LYS A 1 168 ? 9.774 18.853 -19.723 1.00 95.75 168 LYS A C 1
ATOM 1251 O O . LYS A 1 168 ? 10.372 18.559 -20.753 1.00 95.75 168 LYS A O 1
ATOM 1256 N N . PHE A 1 169 ? 9.852 18.113 -18.615 1.00 95.38 169 PHE A N 1
ATOM 1257 C CA . PHE A 1 169 ? 10.571 16.841 -18.522 1.00 95.38 169 PHE A CA 1
ATOM 1258 C C . PHE A 1 169 ? 9.626 15.660 -18.782 1.00 95.38 169 PHE A C 1
ATOM 1260 O O . PHE A 1 169 ? 9.289 14.886 -17.886 1.00 95.38 169 PHE A O 1
ATOM 1267 N N . ASP A 1 170 ? 9.200 15.509 -20.033 1.00 90.69 170 ASP A N 1
ATOM 1268 C CA . ASP A 1 170 ? 8.225 14.501 -20.475 1.00 90.69 170 ASP A CA 1
ATOM 1269 C C . ASP A 1 170 ? 8.737 13.045 -20.453 1.00 90.69 170 ASP A C 1
ATOM 1271 O O . ASP A 1 170 ? 7.946 12.100 -20.523 1.00 90.69 170 ASP A O 1
ATOM 1275 N N . SER A 1 171 ? 10.049 12.850 -20.296 1.00 94.00 171 SER A N 1
ATOM 1276 C CA . SER A 1 171 ? 10.685 11.536 -20.173 1.00 94.00 171 SER A CA 1
ATOM 1277 C C . SER A 1 171 ? 10.558 10.911 -18.779 1.00 94.00 171 SER A C 1
ATOM 1279 O O . SER A 1 171 ? 10.967 9.766 -18.583 1.00 94.00 171 SER A O 1
ATOM 1281 N N . TYR A 1 172 ? 10.032 11.629 -17.778 1.00 94.56 172 TYR A N 1
ATOM 1282 C CA . TYR A 1 172 ? 9.796 11.045 -16.456 1.00 94.56 172 TYR A CA 1
ATOM 1283 C C . TYR A 1 172 ? 8.540 10.170 -16.482 1.00 94.56 172 TYR A C 1
ATOM 1285 O O . TYR A 1 172 ? 7.425 10.612 -16.212 1.00 94.56 172 TYR A O 1
ATOM 1293 N N . ARG A 1 173 ? 8.726 8.892 -16.813 1.00 94.69 173 ARG A N 1
ATOM 1294 C CA . ARG A 1 173 ? 7.640 7.916 -16.939 1.00 94.69 173 ARG A CA 1
ATOM 1295 C C . ARG A 1 173 ? 7.835 6.775 -15.960 1.00 94.69 173 ARG A C 1
ATOM 1297 O O . ARG A 1 173 ? 8.771 5.994 -16.097 1.00 94.69 173 ARG A O 1
ATOM 1304 N N . ILE A 1 174 ? 6.964 6.688 -14.954 1.00 95.19 174 ILE A N 1
ATOM 1305 C CA . ILE A 1 174 ? 7.120 5.727 -13.853 1.00 95.19 174 ILE A CA 1
ATOM 1306 C C . ILE A 1 174 ? 7.179 4.289 -14.391 1.00 95.19 174 ILE A C 1
ATOM 1308 O O . ILE A 1 174 ? 8.108 3.565 -14.054 1.00 95.19 174 ILE A O 1
ATOM 1312 N N . GLU A 1 175 ? 6.264 3.884 -15.277 1.00 96.62 175 GLU A N 1
ATOM 1313 C CA . GLU A 1 175 ? 6.279 2.539 -15.880 1.00 96.62 175 GLU A CA 1
ATOM 1314 C C . GLU A 1 175 ? 7.594 2.221 -16.612 1.00 96.62 175 GLU A C 1
ATOM 1316 O O . GLU A 1 175 ? 8.143 1.126 -16.462 1.00 96.62 175 GLU A O 1
ATOM 1321 N N . GLU A 1 176 ? 8.150 3.185 -17.351 1.00 97.12 176 GLU A N 1
ATOM 1322 C CA . GLU A 1 176 ? 9.420 3.022 -18.069 1.00 97.12 176 GLU A CA 1
ATOM 1323 C C . GLU A 1 176 ? 10.609 2.943 -17.105 1.00 97.12 176 GLU A C 1
ATOM 1325 O O . GLU A 1 176 ? 11.535 2.168 -17.337 1.00 97.12 176 GLU A O 1
ATOM 1330 N N . GLN A 1 177 ? 10.566 3.662 -15.980 1.00 96.44 177 GLN A N 1
ATOM 1331 C CA . GLN A 1 177 ? 11.567 3.528 -14.920 1.00 96.44 177 GLN A CA 1
ATOM 1332 C C . GLN A 1 177 ? 11.562 2.144 -14.266 1.00 96.44 177 GLN A C 1
ATOM 1334 O O . GLN A 1 177 ? 12.592 1.730 -13.759 1.00 96.44 177 GLN A O 1
ATOM 1339 N N . TRP A 1 178 ? 10.431 1.444 -14.192 1.00 97.69 178 TRP A N 1
ATOM 1340 C CA . TRP A 1 178 ? 10.400 0.070 -13.669 1.00 97.69 178 TRP A CA 1
ATOM 1341 C C . TRP A 1 178 ? 10.806 -0.938 -14.743 1.00 97.69 178 TRP A C 1
ATOM 1343 O O . TRP A 1 178 ? 11.611 -1.838 -14.491 1.00 97.69 178 TRP A O 1
ATOM 1353 N N . THR A 1 179 ? 10.310 -0.745 -15.964 1.00 98.00 179 THR A N 1
ATOM 1354 C CA . THR A 1 179 ? 10.631 -1.600 -17.113 1.00 98.00 179 THR A CA 1
ATOM 1355 C C . THR A 1 179 ? 12.128 -1.568 -17.436 1.00 98.00 179 THR A C 1
ATOM 1357 O O . THR A 1 179 ? 12.711 -2.612 -17.724 1.00 98.00 179 THR A O 1
ATOM 1360 N N . SER A 1 180 ? 12.787 -0.409 -17.319 1.00 97.50 180 SER A N 1
ATOM 1361 C CA . SER A 1 180 ? 14.232 -0.270 -17.563 1.00 97.50 180 SER A CA 1
ATOM 1362 C C . SER A 1 180 ? 15.106 -1.041 -16.565 1.00 97.50 180 SER A C 1
ATOM 1364 O O . SER A 1 180 ? 16.224 -1.420 -16.906 1.00 97.50 180 SER A O 1
ATOM 1366 N N . TYR A 1 181 ? 14.582 -1.350 -15.374 1.00 97.62 181 TYR A N 1
ATOM 1367 C CA . TYR A 1 181 ? 15.219 -2.228 -14.385 1.00 97.62 181 TYR A CA 1
ATOM 1368 C C . TYR A 1 181 ? 14.848 -3.707 -14.583 1.00 97.62 181 TYR A C 1
ATOM 1370 O O . TYR A 1 181 ? 15.187 -4.531 -13.742 1.00 97.62 181 TYR A O 1
ATOM 1378 N N . GLY A 1 182 ? 14.132 -4.069 -15.652 1.00 97.75 182 GLY A N 1
ATOM 1379 C CA . GLY A 1 182 ? 13.797 -5.459 -15.979 1.00 97.75 182 GLY A CA 1
ATOM 1380 C C . GLY A 1 182 ? 12.603 -6.045 -15.217 1.00 97.75 182 GLY A C 1
ATOM 1381 O O . GLY A 1 182 ? 12.489 -7.268 -15.129 1.00 97.75 182 GLY A O 1
ATOM 1382 N N . TRP A 1 183 ? 11.721 -5.211 -14.662 1.00 98.44 183 TRP A N 1
ATOM 1383 C CA . TRP A 1 183 ? 10.531 -5.662 -13.930 1.00 98.44 183 TRP A CA 1
ATOM 1384 C C . TRP A 1 183 ? 9.379 -6.064 -14.861 1.00 98.44 183 TRP A C 1
ATOM 1386 O O . TRP A 1 183 ? 9.237 -5.540 -15.965 1.00 98.44 183 TRP A O 1
ATOM 1396 N N . ASN A 1 184 ? 8.516 -6.963 -14.383 1.00 98.62 184 ASN A N 1
ATOM 1397 C CA . ASN A 1 184 ? 7.189 -7.187 -14.955 1.00 98.62 184 ASN A CA 1
ATOM 1398 C C . ASN A 1 184 ? 6.247 -6.066 -14.491 1.00 98.62 184 ASN A C 1
ATOM 1400 O O . ASN A 1 184 ? 5.931 -5.980 -13.304 1.00 98.62 184 ASN A O 1
ATOM 1404 N N . VAL A 1 185 ? 5.820 -5.203 -15.414 1.00 98.56 185 VAL A N 1
ATOM 1405 C CA . VAL A 1 185 ? 5.014 -4.010 -15.112 1.00 98.56 185 VAL A CA 1
ATOM 1406 C C . VAL A 1 185 ? 3.606 -4.167 -15.678 1.00 98.56 185 VAL A C 1
ATOM 1408 O O . VAL A 1 185 ? 3.436 -4.432 -16.867 1.00 98.56 185 VAL A O 1
ATOM 1411 N N . PHE A 1 186 ? 2.602 -3.971 -14.827 1.00 98.44 186 PHE A N 1
ATOM 1412 C CA . PHE A 1 186 ? 1.187 -4.000 -15.189 1.00 98.44 186 PHE A CA 1
ATOM 1413 C C . PHE A 1 186 ? 0.562 -2.624 -14.932 1.00 98.44 186 PHE A C 1
ATOM 1415 O O . PHE A 1 186 ? 0.335 -2.253 -13.782 1.00 98.44 186 PHE A O 1
ATOM 1422 N N . GLY A 1 187 ? 0.288 -1.862 -15.988 1.00 98.12 187 GLY A N 1
ATOM 1423 C CA . GLY A 1 187 ? -0.408 -0.577 -15.884 1.00 98.12 187 GLY A CA 1
ATOM 1424 C C . GLY A 1 187 ? -1.926 -0.756 -15.791 1.00 98.12 187 GLY A C 1
ATOM 1425 O O . GLY A 1 187 ? -2.503 -1.509 -16.578 1.00 98.12 187 GLY A O 1
ATOM 1426 N N . LEU A 1 188 ? -2.584 -0.057 -14.861 1.00 98.31 188 LEU A N 1
ATOM 1427 C CA . LEU A 1 188 ? -4.047 0.056 -14.806 1.00 98.31 188 LEU A CA 1
ATOM 1428 C C . LEU A 1 188 ? -4.467 1.470 -15.184 1.00 98.31 188 LEU A C 1
ATOM 1430 O O . LEU A 1 188 ? -4.100 2.443 -14.518 1.00 98.31 188 LEU A O 1
ATOM 1434 N N . ALA A 1 189 ? -5.304 1.570 -16.217 1.00 96.94 189 ALA A N 1
ATOM 1435 C CA . ALA A 1 189 ? -5.855 2.845 -16.659 1.00 96.94 189 ALA A CA 1
ATOM 1436 C C . ALA A 1 189 ? -6.727 3.491 -15.572 1.00 96.94 189 ALA A C 1
ATOM 1438 O O . ALA A 1 189 ? -6.731 4.715 -15.448 1.00 96.94 189 ALA A O 1
ATOM 1439 N N . ASN A 1 190 ? -7.429 2.675 -14.776 1.00 95.62 190 ASN A N 1
ATOM 1440 C CA . ASN A 1 190 ? -8.183 3.114 -13.608 1.00 95.62 190 ASN A CA 1
ATOM 1441 C C . ASN A 1 190 ? -7.932 2.170 -12.423 1.00 95.62 190 ASN A C 1
ATOM 1443 O O . ASN A 1 190 ? -8.539 1.111 -12.312 1.00 95.62 190 ASN A O 1
ATOM 1447 N N . GLY A 1 191 ? -7.066 2.576 -11.500 1.00 95.50 191 GLY A N 1
ATOM 1448 C CA . GLY A 1 191 ? -6.780 1.856 -10.258 1.00 95.50 191 GLY A CA 1
ATOM 1449 C C . GLY A 1 191 ? -7.924 1.865 -9.234 1.00 95.50 191 GLY A C 1
ATOM 1450 O O . GLY A 1 191 ? -7.795 1.223 -8.198 1.00 95.50 191 GLY A O 1
ATOM 1451 N N . ASN A 1 192 ? -9.031 2.569 -9.504 1.00 91.88 192 ASN A N 1
ATOM 1452 C CA . ASN A 1 192 ? -10.256 2.512 -8.695 1.00 91.88 192 ASN A CA 1
ATOM 1453 C C . ASN A 1 192 ? -11.301 1.533 -9.270 1.00 91.88 192 ASN A C 1
ATOM 1455 O O . ASN A 1 192 ? -12.381 1.380 -8.700 1.00 91.88 192 ASN A O 1
ATOM 1459 N N . ASP A 1 193 ? -11.008 0.905 -10.409 1.00 93.94 193 ASP A N 1
ATOM 1460 C CA . ASP A 1 193 ? -11.852 -0.108 -11.037 1.00 93.94 193 ASP A CA 1
ATOM 1461 C C . ASP A 1 193 ? -11.509 -1.490 -10.465 1.00 93.94 193 ASP A C 1
ATOM 1463 O O . ASP A 1 193 ? -10.411 -2.018 -10.663 1.00 93.94 193 ASP A O 1
ATOM 1467 N N . TYR A 1 194 ? -12.458 -2.077 -9.733 1.00 92.94 194 TYR A N 1
ATOM 1468 C CA . TYR A 1 194 ? -12.269 -3.374 -9.090 1.00 92.94 194 TYR A CA 1
ATOM 1469 C C . TYR A 1 194 ? -11.988 -4.497 -10.090 1.00 92.94 194 TYR A C 1
ATOM 1471 O O . TYR A 1 194 ? -11.170 -5.365 -9.784 1.00 92.94 194 TYR A O 1
ATOM 1479 N N . ASP A 1 195 ? -12.599 -4.480 -11.275 1.00 97.00 195 ASP A N 1
ATOM 1480 C CA . ASP A 1 195 ? -12.395 -5.530 -12.273 1.00 97.00 195 ASP A CA 1
ATOM 1481 C C . ASP A 1 195 ? -10.962 -5.479 -12.811 1.00 97.00 195 ASP A C 1
ATOM 1483 O O . ASP A 1 195 ? -10.306 -6.516 -12.932 1.00 97.00 195 ASP A O 1
ATOM 1487 N N . GLN A 1 196 ? -10.425 -4.275 -13.041 1.00 97.62 196 GLN A N 1
ATOM 1488 C CA . GLN A 1 196 ? -9.025 -4.094 -13.449 1.00 97.62 196 GLN A CA 1
ATOM 1489 C C . GLN A 1 196 ? -8.047 -4.557 -12.362 1.00 97.62 196 GLN A C 1
ATOM 1491 O O . GLN A 1 196 ? -7.089 -5.277 -12.653 1.00 97.62 196 GLN A O 1
ATOM 1496 N N . VAL A 1 197 ? -8.295 -4.188 -11.102 1.00 96.06 197 VAL A N 1
ATOM 1497 C CA . VAL A 1 197 ? -7.442 -4.586 -9.970 1.00 96.06 197 VAL A CA 1
ATOM 1498 C C . VAL A 1 197 ? -7.462 -6.106 -9.773 1.00 96.06 197 VAL A C 1
ATOM 1500 O O . VAL A 1 197 ? -6.405 -6.726 -9.623 1.00 96.06 197 VAL A O 1
ATOM 1503 N N . VAL A 1 198 ? -8.642 -6.731 -9.818 1.00 97.38 198 VAL A N 1
ATOM 1504 C CA . VAL A 1 198 ? -8.7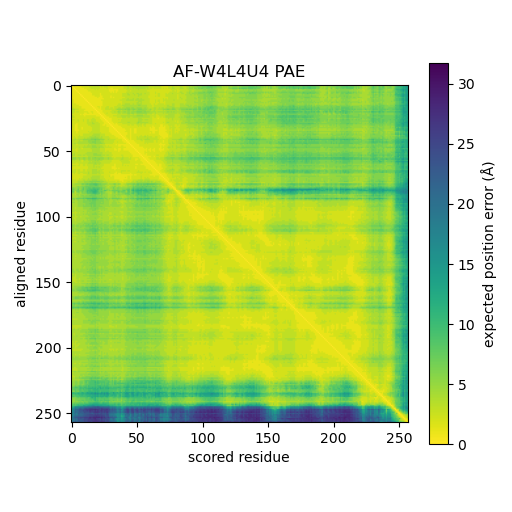97 -8.188 -9.681 1.00 97.38 198 VAL A CA 1
ATOM 1505 C C . VAL A 1 198 ? -8.150 -8.924 -10.854 1.00 97.38 198 VAL A C 1
ATOM 1507 O O . VAL A 1 198 ? -7.463 -9.923 -10.633 1.00 97.38 198 VAL A O 1
ATOM 1510 N N . ALA A 1 199 ? -8.297 -8.430 -12.085 1.00 98.12 199 ALA A N 1
ATOM 1511 C CA . ALA A 1 199 ? -7.645 -9.015 -13.256 1.00 98.12 199 ALA A CA 1
ATOM 1512 C C . ALA A 1 199 ? -6.109 -8.974 -13.148 1.00 98.12 199 ALA A C 1
ATOM 1514 O O . ALA A 1 199 ? -5.436 -9.958 -13.472 1.00 98.12 199 ALA A O 1
ATOM 1515 N N . ALA A 1 200 ? -5.540 -7.879 -12.638 1.00 97.94 200 ALA A N 1
ATOM 1516 C CA . ALA A 1 200 ? -4.100 -7.772 -12.414 1.00 97.94 200 ALA A CA 1
ATOM 1517 C C . ALA A 1 200 ? -3.613 -8.724 -11.314 1.00 97.94 200 ALA A C 1
ATOM 1519 O O . ALA A 1 200 ? -2.641 -9.451 -11.516 1.00 97.94 200 ALA A O 1
ATOM 1520 N N . LEU A 1 201 ? -4.330 -8.803 -10.188 1.00 96.75 201 LEU A N 1
ATOM 1521 C CA . LEU A 1 201 ? -4.052 -9.770 -9.120 1.00 96.75 201 LEU A CA 1
ATOM 1522 C C . LEU A 1 201 ? -4.089 -11.216 -9.632 1.00 96.75 201 LEU A C 1
ATOM 1524 O O . LEU A 1 201 ? -3.177 -11.991 -9.340 1.00 96.75 201 LEU A O 1
ATOM 1528 N N . LYS A 1 202 ? -5.104 -11.566 -10.432 1.00 97.75 202 LYS A N 1
ATOM 1529 C CA . LYS A 1 202 ? -5.229 -12.877 -11.088 1.00 97.75 202 LYS A CA 1
ATOM 1530 C C . LYS A 1 202 ? -4.025 -13.158 -11.986 1.00 97.75 202 LYS A C 1
ATOM 1532 O O . LYS A 1 202 ? -3.443 -14.232 -11.902 1.00 97.75 202 LYS A O 1
ATOM 1537 N N . THR A 1 203 ? -3.620 -12.176 -12.789 1.00 98.19 203 THR A N 1
ATOM 1538 C CA . THR A 1 203 ? -2.461 -12.290 -13.686 1.00 98.19 203 THR A CA 1
ATOM 1539 C C . THR A 1 203 ? -1.163 -12.528 -12.909 1.00 98.19 203 THR A C 1
ATOM 1541 O O . THR A 1 203 ? -0.391 -13.415 -13.260 1.00 98.19 203 THR A O 1
ATOM 1544 N N . MET A 1 204 ? -0.933 -11.792 -11.816 1.00 97.19 204 MET A N 1
ATOM 1545 C CA . MET A 1 204 ? 0.232 -11.991 -10.939 1.00 97.19 204 MET A CA 1
ATOM 1546 C C . MET A 1 204 ? 0.215 -13.347 -10.215 1.00 97.19 204 MET A C 1
ATOM 1548 O O . MET A 1 204 ? 1.271 -13.888 -9.875 1.00 97.19 204 MET A O 1
ATOM 1552 N N . GLU A 1 205 ? -0.970 -13.889 -9.923 1.00 96.50 205 GLU A N 1
ATOM 1553 C CA . GLU A 1 205 ? -1.140 -15.214 -9.316 1.00 96.50 205 GLU A CA 1
ATOM 1554 C C . GLU A 1 205 ? -0.806 -16.335 -10.295 1.00 96.50 205 GLU A C 1
ATOM 1556 O O . GLU A 1 205 ? 0.041 -17.187 -10.004 1.00 96.50 205 GLU A O 1
ATOM 1561 N N . ASP A 1 206 ? -1.400 -16.275 -11.481 1.00 97.06 206 ASP A N 1
ATOM 1562 C CA . ASP A 1 206 ? -1.234 -17.273 -12.534 1.00 97.06 206 ASP A CA 1
ATOM 1563 C C . ASP A 1 206 ? 0.122 -17.177 -13.252 1.00 97.06 206 ASP A C 1
ATOM 1565 O O . ASP A 1 206 ? 0.437 -18.043 -14.067 1.00 97.06 206 ASP A O 1
ATOM 1569 N N . TRP A 1 207 ? 0.927 -16.146 -12.962 1.00 97.69 207 TRP A N 1
ATOM 1570 C CA . TRP A 1 207 ? 2.213 -15.909 -13.618 1.00 97.69 207 TRP A CA 1
ATOM 1571 C C . TRP A 1 207 ? 3.124 -17.141 -13.573 1.00 97.69 207 TRP A C 1
ATOM 1573 O O . TRP A 1 207 ? 3.155 -17.870 -12.571 1.00 97.69 207 TRP A O 1
ATOM 1583 N N . ASP A 1 208 ? 3.891 -17.349 -14.644 1.00 97.19 208 ASP A N 1
ATOM 1584 C CA . ASP A 1 208 ? 4.821 -18.470 -14.758 1.00 97.19 208 ASP A CA 1
ATOM 1585 C C . ASP A 1 208 ? 5.857 -18.414 -13.617 1.00 97.19 208 ASP A C 1
ATOM 1587 O O . ASP A 1 208 ? 6.614 -17.443 -13.527 1.00 97.19 208 ASP A O 1
ATOM 1591 N N . PRO A 1 209 ? 5.917 -19.420 -12.721 1.00 95.12 209 PRO A N 1
ATOM 1592 C CA . PRO A 1 209 ? 6.899 -19.444 -11.640 1.00 95.12 209 PRO A CA 1
ATOM 1593 C C . PRO A 1 209 ? 8.355 -19.529 -12.132 1.00 95.12 209 PRO A C 1
ATOM 1595 O O . PRO A 1 209 ? 9.260 -19.207 -11.357 1.00 95.12 209 PRO A O 1
ATOM 1598 N N . ALA A 1 210 ? 8.596 -19.943 -13.383 1.00 96.88 210 ALA A N 1
ATOM 1599 C CA . ALA A 1 210 ? 9.926 -19.941 -13.988 1.00 96.88 210 ALA A CA 1
ATOM 1600 C C . ALA A 1 210 ? 10.408 -18.527 -14.359 1.00 96.88 210 ALA A C 1
ATOM 1602 O O . ALA A 1 210 ? 11.617 -18.289 -14.400 1.00 96.88 210 ALA A O 1
ATOM 1603 N N . ASP A 1 211 ? 9.500 -17.568 -14.575 1.00 98.00 211 ASP A N 1
ATOM 1604 C CA . ASP A 1 211 ? 9.875 -16.163 -14.714 1.00 98.00 211 ASP A CA 1
ATOM 1605 C C . ASP A 1 211 ? 10.115 -15.549 -13.332 1.00 98.00 211 ASP A C 1
ATOM 1607 O O . ASP A 1 211 ? 9.204 -15.193 -12.580 1.00 98.00 211 ASP A O 1
ATOM 1611 N N . ARG A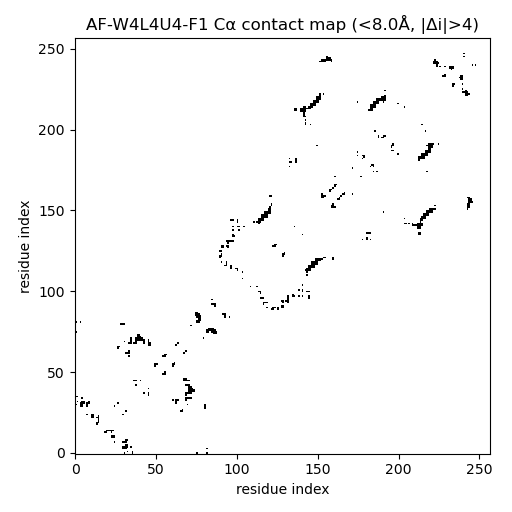 1 212 ? 11.397 -15.428 -12.996 1.00 97.44 212 ARG A N 1
ATOM 1612 C CA . ARG A 1 212 ? 11.860 -14.947 -11.696 1.00 97.44 212 ARG A CA 1
ATOM 1613 C C . ARG A 1 212 ? 12.025 -13.426 -11.623 1.00 97.44 212 ARG A C 1
ATOM 1615 O O . ARG A 1 212 ? 12.519 -12.920 -10.613 1.00 97.44 212 ARG A O 1
ATOM 1622 N N . ARG A 1 213 ? 11.602 -12.679 -12.648 1.00 98.31 213 ARG A N 1
ATOM 1623 C CA . ARG A 1 213 ? 11.587 -11.211 -12.592 1.00 98.31 213 ARG A CA 1
ATOM 1624 C C . ARG A 1 213 ? 10.542 -10.725 -11.578 1.00 98.31 213 ARG A C 1
ATOM 1626 O O . ARG A 1 213 ? 9.426 -11.250 -11.552 1.00 98.31 213 ARG A O 1
ATOM 1633 N N . PRO A 1 214 ? 10.875 -9.727 -10.746 1.00 97.88 214 PRO A N 1
ATOM 1634 C CA . PRO A 1 214 ? 9.920 -9.130 -9.820 1.00 97.88 214 PRO A CA 1
ATOM 1635 C C . PRO A 1 214 ? 8.801 -8.397 -10.576 1.00 97.88 214 PRO A C 1
ATOM 1637 O O . PRO A 1 214 ? 8.945 -8.061 -11.755 1.00 97.88 214 PRO A O 1
ATOM 1640 N N . MET A 1 215 ? 7.680 -8.151 -9.896 1.00 98.44 215 MET A N 1
ATOM 1641 C CA . MET A 1 215 ? 6.470 -7.623 -10.524 1.00 98.44 215 MET A CA 1
ATOM 1642 C C . MET A 1 215 ? 5.819 -6.473 -9.758 1.00 98.44 215 MET A C 1
ATOM 1644 O O . MET A 1 215 ? 5.801 -6.446 -8.524 1.00 98.44 215 MET A O 1
ATOM 1648 N N . ILE A 1 216 ? 5.245 -5.542 -10.519 1.00 98.62 216 ILE A N 1
ATOM 1649 C CA . ILE A 1 216 ? 4.561 -4.352 -10.021 1.00 98.62 216 ILE A CA 1
ATOM 1650 C C . ILE A 1 216 ? 3.294 -4.063 -10.829 1.00 98.62 216 ILE A C 1
ATOM 1652 O O . ILE A 1 216 ? 3.295 -4.127 -12.056 1.00 98.62 216 ILE A O 1
ATOM 1656 N N . VAL A 1 217 ? 2.229 -3.696 -10.125 1.00 98.69 217 VAL A N 1
ATOM 1657 C CA . VAL A 1 217 ? 1.032 -3.064 -10.680 1.00 98.69 217 VAL A CA 1
ATOM 1658 C C . VAL A 1 217 ? 1.121 -1.565 -10.427 1.00 98.69 217 VAL A C 1
ATOM 1660 O O . VAL A 1 217 ? 1.371 -1.148 -9.298 1.00 98.69 217 VAL A O 1
ATOM 1663 N N . ILE A 1 218 ? 0.902 -0.759 -11.459 1.00 98.56 218 ILE A N 1
ATOM 1664 C CA . ILE A 1 218 ? 0.887 0.703 -11.386 1.00 98.56 218 ILE A CA 1
ATOM 1665 C C . ILE A 1 218 ? -0.508 1.162 -11.775 1.00 98.56 218 ILE A C 1
ATOM 1667 O O . ILE A 1 218 ? -0.890 1.079 -12.938 1.00 98.56 218 ILE A O 1
ATOM 1671 N N . GLY A 1 219 ? -1.298 1.590 -10.795 1.00 98.12 219 GLY A N 1
ATOM 1672 C CA . GLY A 1 219 ? -2.679 1.994 -11.024 1.00 98.12 219 GLY A CA 1
ATOM 1673 C C . GLY A 1 219 ? -2.843 3.499 -10.974 1.00 98.12 219 GL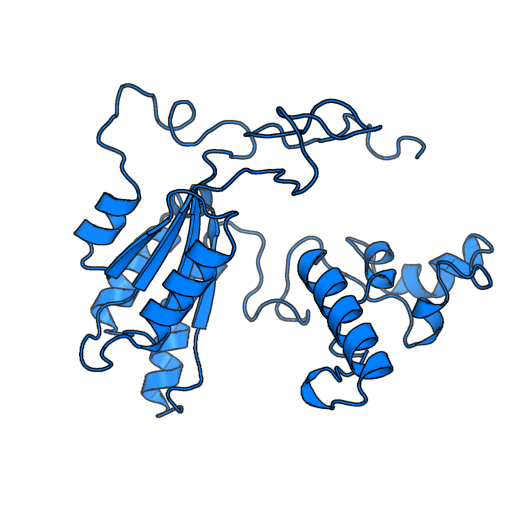Y A C 1
ATOM 1674 O O . GLY A 1 219 ? -2.491 4.113 -9.969 1.00 98.12 219 GLY A O 1
ATOM 1675 N N . ASN A 1 220 ? -3.436 4.086 -12.014 1.00 97.75 220 ASN A N 1
ATOM 1676 C CA . ASN A 1 220 ? -3.852 5.486 -11.966 1.00 97.75 220 ASN A CA 1
ATOM 1677 C C . ASN A 1 220 ? -5.017 5.639 -10.985 1.00 97.75 220 ASN A C 1
ATOM 1679 O O . ASN A 1 220 ? -6.113 5.136 -11.229 1.00 97.75 220 ASN A O 1
ATOM 1683 N N . THR A 1 221 ? -4.785 6.309 -9.865 1.00 95.50 221 THR A N 1
ATOM 1684 C CA . THR A 1 221 ? -5.757 6.449 -8.772 1.00 95.50 221 THR A CA 1
ATOM 1685 C C . THR A 1 221 ? -6.081 7.918 -8.524 1.00 95.50 221 THR A C 1
ATOM 1687 O O . THR A 1 221 ? -5.487 8.819 -9.111 1.00 95.50 221 THR A O 1
ATOM 1690 N N . VAL A 1 222 ? -7.056 8.179 -7.653 1.00 92.12 222 VAL A N 1
ATOM 1691 C CA . VAL A 1 222 ? -7.405 9.542 -7.234 1.00 92.12 222 VAL A CA 1
ATOM 1692 C C . VAL A 1 222 ? -7.182 9.653 -5.731 1.00 92.12 222 VAL A C 1
ATOM 1694 O O . VAL A 1 222 ? -7.838 8.968 -4.946 1.00 92.12 222 VAL A O 1
ATOM 1697 N N . LYS A 1 223 ? -6.263 10.522 -5.298 1.00 90.62 223 LYS A N 1
ATOM 1698 C CA . LYS A 1 223 ? -6.157 10.871 -3.876 1.00 90.62 223 LYS A CA 1
ATOM 1699 C C . LYS A 1 223 ? -7.465 11.537 -3.451 1.00 90.62 223 LYS A C 1
ATOM 1701 O O . LYS A 1 223 ? -7.931 12.445 -4.129 1.00 90.62 223 LYS A O 1
ATOM 1706 N N . GLY A 1 224 ? -8.065 11.048 -2.366 1.00 87.00 224 GLY A N 1
ATOM 1707 C CA . GLY A 1 224 ? -9.399 11.477 -1.935 1.00 87.00 224 GLY A CA 1
ATOM 1708 C C . GLY A 1 224 ? -10.554 10.835 -2.711 1.00 87.00 224 GLY A C 1
ATOM 1709 O O . GLY A 1 224 ? -11.673 11.337 -2.642 1.00 87.00 224 GLY A O 1
ATOM 1710 N N . TYR A 1 225 ? -10.311 9.741 -3.446 1.00 88.56 225 TYR A N 1
ATOM 1711 C CA . TYR A 1 225 ? -11.354 8.988 -4.148 1.00 88.56 225 TYR A CA 1
ATOM 1712 C C . TYR A 1 225 ? -12.542 8.637 -3.240 1.00 88.56 225 TYR A C 1
ATOM 1714 O O . TYR A 1 225 ? -12.372 8.215 -2.095 1.00 88.56 225 TYR A O 1
ATOM 1722 N N . TRP A 1 226 ? -13.749 8.759 -3.795 1.00 87.25 226 TRP A N 1
ATOM 1723 C CA . TRP A 1 226 ? -14.987 8.349 -3.155 1.00 87.25 226 TRP A CA 1
ATOM 1724 C C . TRP A 1 226 ? -15.940 7.756 -4.198 1.00 87.25 226 TRP A C 1
ATOM 1726 O O . TRP A 1 226 ? -16.200 8.408 -5.209 1.00 87.25 226 TRP A O 1
ATOM 1736 N N . PRO A 1 227 ? -16.504 6.557 -3.967 1.00 83.62 227 PRO A N 1
ATOM 1737 C CA . PRO A 1 227 ? -17.328 5.873 -4.966 1.00 83.62 227 PRO A CA 1
ATOM 1738 C C . PRO A 1 227 ? -18.662 6.581 -5.247 1.00 83.62 227 PRO A C 1
ATOM 1740 O O . PRO A 1 227 ? -19.230 6.413 -6.319 1.00 83.62 227 PRO A O 1
ATOM 1743 N N . GLY A 1 228 ? -19.167 7.371 -4.295 1.00 84.94 228 GLY A N 1
ATOM 1744 C CA . GLY A 1 228 ? -20.394 8.159 -4.457 1.00 84.94 228 GLY A CA 1
ATOM 1745 C C . GLY A 1 228 ? -20.182 9.555 -5.050 1.00 84.94 228 GLY A C 1
ATOM 1746 O O . GLY A 1 228 ? -21.138 10.323 -5.114 1.00 84.94 228 GLY A O 1
ATOM 1747 N N . ALA A 1 229 ? -18.952 9.928 -5.420 1.00 88.25 229 ALA A N 1
ATOM 1748 C CA . ALA A 1 229 ? -18.696 11.248 -5.981 1.00 88.25 229 ALA A CA 1
ATOM 1749 C C . ALA A 1 229 ? -19.192 11.336 -7.430 1.00 88.25 229 ALA A C 1
ATOM 1751 O O . ALA A 1 229 ? -18.839 10.514 -8.274 1.00 88.25 229 ALA A O 1
ATOM 1752 N N . VAL A 1 230 ? -19.973 12.372 -7.734 1.00 87.06 230 VAL A N 1
ATOM 1753 C CA . VAL A 1 230 ? -20.487 12.643 -9.082 1.00 87.06 230 VAL A CA 1
ATOM 1754 C C . VAL A 1 230 ? -19.986 14.010 -9.520 1.00 87.06 230 VAL A C 1
ATOM 1756 O O . VAL A 1 230 ? -20.229 15.008 -8.848 1.00 87.06 230 VAL A O 1
ATOM 1759 N N . ASN A 1 231 ? -19.267 14.060 -10.646 1.00 87.81 231 ASN A N 1
ATOM 1760 C CA . ASN A 1 231 ? -18.661 15.287 -11.183 1.00 87.81 231 ASN A CA 1
ATOM 1761 C C . ASN A 1 231 ? -17.803 16.046 -10.150 1.00 87.81 231 ASN A C 1
ATOM 1763 O O . ASN A 1 231 ? -17.873 17.270 -10.057 1.00 87.81 231 ASN A O 1
ATOM 1767 N N . GLY A 1 232 ? -17.025 15.307 -9.349 1.00 85.94 232 GLY A N 1
ATOM 1768 C CA . GLY A 1 232 ? -16.163 15.879 -8.311 1.00 85.94 232 GLY A CA 1
ATOM 1769 C C . GLY A 1 232 ? -16.921 16.433 -7.104 1.00 85.94 232 GLY A C 1
ATOM 1770 O O . GLY A 1 232 ? -16.382 17.281 -6.403 1.00 85.94 232 GLY A O 1
ATOM 1771 N N . LYS A 1 233 ? -18.162 15.992 -6.861 1.00 87.62 233 LYS A N 1
ATOM 1772 C CA . LYS A 1 233 ? -18.979 16.427 -5.722 1.00 87.62 233 LYS A CA 1
ATOM 1773 C C . LYS A 1 233 ? -19.538 15.260 -4.930 1.00 87.62 233 LYS A C 1
ATOM 1775 O O . LYS A 1 233 ? -19.894 14.227 -5.492 1.00 87.62 233 LYS A O 1
ATOM 1780 N N . LEU A 1 234 ? -19.660 15.472 -3.628 1.00 85.31 234 LEU A N 1
ATOM 1781 C CA . LEU A 1 234 ? -20.304 14.594 -2.666 1.00 85.31 234 LEU A CA 1
ATOM 1782 C C . LEU A 1 234 ? -21.644 15.202 -2.255 1.00 85.31 234 LEU A C 1
ATOM 1784 O O . LEU A 1 234 ? -21.706 16.342 -1.783 1.00 85.31 234 LEU A O 1
ATOM 1788 N N . GLU A 1 235 ? -22.720 14.440 -2.433 1.00 85.56 235 GLU A N 1
ATOM 1789 C CA . GLU A 1 235 ? -24.061 14.860 -2.029 1.00 85.56 235 GLU A CA 1
ATOM 1790 C C . GLU A 1 235 ? -24.086 15.202 -0.531 1.00 85.56 235 GLU A C 1
ATOM 1792 O O . GLU A 1 235 ? -23.652 14.412 0.303 1.00 85.56 235 GLU A O 1
ATOM 1797 N N . GLY A 1 236 ? -24.546 16.409 -0.194 1.00 83.31 236 GLY A N 1
ATOM 1798 C CA . GLY A 1 236 ? -24.605 16.899 1.187 1.00 83.31 236 GLY A CA 1
ATOM 1799 C C . GLY A 1 236 ? -23.287 17.423 1.776 1.00 83.31 236 GLY A C 1
ATOM 1800 O O . GLY A 1 236 ? -23.334 18.062 2.822 1.00 83.31 236 GLY A O 1
ATOM 1801 N N . TYR A 1 237 ? -22.142 17.230 1.110 1.00 80.38 237 TYR A N 1
ATOM 1802 C CA . TYR A 1 237 ? -20.823 17.653 1.617 1.00 80.38 237 TYR A CA 1
ATOM 1803 C C . TYR A 1 237 ? -20.139 18.724 0.754 1.00 80.38 237 TYR A C 1
ATOM 1805 O O . TYR A 1 237 ? -19.385 19.534 1.285 1.00 80.38 237 TYR A O 1
ATOM 1813 N N . GLY A 1 238 ? -20.423 18.774 -0.552 1.00 85.25 238 GLY A N 1
ATOM 1814 C CA . GLY A 1 238 ? -19.841 19.761 -1.468 1.00 85.25 238 GLY A CA 1
ATOM 1815 C C . GLY A 1 238 ? -18.765 19.169 -2.373 1.00 85.25 238 GLY A C 1
ATOM 1816 O O . GLY A 1 238 ? -18.906 18.041 -2.843 1.00 85.25 238 GLY A O 1
ATOM 1817 N N . ASP A 1 239 ? -17.726 19.944 -2.674 1.00 87.56 239 ASP A N 1
ATOM 1818 C CA . ASP A 1 239 ? -16.674 19.517 -3.598 1.00 87.56 239 ASP A CA 1
ATOM 1819 C C . ASP A 1 239 ? -15.801 18.418 -2.970 1.00 87.56 239 ASP A C 1
ATOM 1821 O O . ASP A 1 239 ? -15.400 18.481 -1.807 1.00 87.56 239 ASP A O 1
ATOM 1825 N N . GLN A 1 240 ? -15.513 17.386 -3.756 1.00 86.50 240 GLN A N 1
ATOM 1826 C CA . GLN A 1 240 ? -14.601 16.317 -3.385 1.00 86.50 240 GLN A CA 1
ATOM 1827 C C . GLN A 1 240 ? -13.169 16.848 -3.393 1.00 86.50 240 GLN A C 1
ATOM 1829 O O . GLN A 1 240 ? -12.726 17.493 -4.344 1.00 86.50 240 GLN A O 1
ATOM 1834 N N . ILE A 1 241 ? -12.418 16.525 -2.346 1.00 84.75 241 ILE A N 1
ATOM 1835 C CA . ILE A 1 241 ? -11.063 17.040 -2.177 1.00 84.75 241 ILE A CA 1
ATOM 1836 C C . ILE A 1 241 ? -10.092 16.045 -2.787 1.00 84.75 241 ILE A C 1
ATOM 1838 O O . ILE A 1 241 ? -9.890 14.949 -2.268 1.00 84.75 241 ILE A O 1
ATOM 1842 N N . VAL A 1 242 ? -9.552 16.443 -3.936 1.00 88.75 242 VAL A N 1
ATOM 1843 C CA . VAL A 1 242 ? -8.677 15.639 -4.787 1.00 88.75 242 VAL A CA 1
ATOM 1844 C C . VAL A 1 242 ? -7.384 16.385 -5.101 1.00 88.75 242 VAL A C 1
ATOM 1846 O O . VAL A 1 242 ? -7.319 17.610 -5.002 1.00 88.75 242 VAL A O 1
ATOM 1849 N N . GLY A 1 243 ? -6.355 15.645 -5.514 1.00 85.94 243 GLY A N 1
ATOM 1850 C CA . GLY A 1 243 ? -5.030 16.198 -5.798 1.00 85.94 243 GLY A CA 1
ATOM 1851 C C . GLY A 1 243 ? -4.187 16.385 -4.535 1.00 85.94 243 GLY A C 1
ATOM 1852 O O . GLY A 1 243 ? -4.426 15.750 -3.507 1.00 85.94 243 GLY A O 1
ATOM 1853 N N . TYR A 1 244 ? -3.161 17.235 -4.609 1.00 82.44 244 TYR A N 1
ATOM 1854 C CA . TYR A 1 244 ? -2.270 17.485 -3.471 1.00 82.44 244 TYR A CA 1
ATOM 1855 C C . TYR A 1 244 ? -2.936 18.131 -2.234 1.00 82.44 244 TYR A C 1
ATOM 1857 O O . TYR A 1 244 ? -2.464 17.819 -1.136 1.00 82.44 244 TYR A O 1
ATOM 1865 N N . PRO A 1 245 ? -4.043 18.912 -2.322 1.00 79.00 245 PRO A N 1
ATOM 1866 C CA . PRO A 1 245 ? -4.746 19.417 -1.142 1.00 79.00 245 PRO A CA 1
ATOM 1867 C C . PRO A 1 245 ? -5.018 18.316 -0.108 1.00 79.00 245 PRO A C 1
ATOM 1869 O O . PRO A 1 245 ? -5.678 17.315 -0.378 1.00 79.00 245 PRO A O 1
ATOM 1872 N N . SER A 1 246 ? -4.447 18.474 1.083 1.00 62.03 246 SER A N 1
ATOM 1873 C CA . SER A 1 246 ? -4.346 17.420 2.101 1.00 62.03 246 SER A CA 1
ATOM 1874 C C . SER A 1 246 ? -5.251 17.644 3.316 1.00 62.03 246 SER A C 1
ATOM 1876 O O . SER A 1 246 ? -5.421 16.737 4.133 1.00 62.03 246 SER A O 1
ATOM 1878 N N . HIS A 1 247 ? -5.880 18.815 3.426 1.00 56.38 247 HIS A N 1
ATOM 1879 C CA . HIS A 1 247 ? -6.798 19.143 4.511 1.00 56.38 247 HIS A CA 1
ATOM 1880 C C . HIS A 1 247 ? -8.220 19.268 3.976 1.00 56.38 247 HIS A C 1
ATOM 1882 O O . HIS A 1 247 ? -8.568 20.309 3.421 1.00 56.38 247 HIS A O 1
ATOM 1888 N N . PRO A 1 248 ? -9.049 18.217 4.135 1.00 45.84 248 PRO A N 1
ATOM 1889 C CA . PRO A 1 248 ? -10.398 18.230 3.600 1.00 45.84 248 PRO A CA 1
ATOM 1890 C C . PRO A 1 248 ? -11.315 19.253 4.286 1.00 45.84 248 PRO A C 1
ATOM 1892 O O . PRO A 1 248 ? -12.374 19.613 3.792 1.00 45.84 248 PRO A O 1
ATOM 1895 N N . TYR A 1 249 ? -10.875 19.761 5.428 1.00 48.00 249 TYR A N 1
ATOM 1896 C CA . TYR A 1 249 ? -11.548 20.792 6.176 1.00 48.00 249 TYR A CA 1
ATOM 1897 C C . TYR A 1 249 ? -10.440 21.598 6.834 1.00 48.00 249 TYR A C 1
ATOM 1899 O O . TYR A 1 249 ? -9.632 21.033 7.572 1.00 48.00 249 TYR A O 1
ATOM 1907 N N . GLY A 1 250 ? -10.358 22.897 6.556 1.00 44.38 250 GLY A N 1
ATOM 1908 C CA . GLY A 1 250 ? -9.457 23.824 7.245 1.00 44.38 250 GLY A CA 1
ATOM 1909 C C . GLY A 1 250 ? -9.847 24.028 8.712 1.00 44.38 250 GLY A C 1
ATOM 1910 O O . GLY A 1 250 ? -9.886 25.159 9.187 1.00 44.38 250 GLY A O 1
ATOM 1911 N N . PHE A 1 251 ? -10.195 22.955 9.422 1.00 44.00 251 PHE A N 1
ATOM 1912 C CA . PHE A 1 251 ? -10.388 22.982 10.853 1.00 44.00 251 PHE A CA 1
ATOM 1913 C C . PHE A 1 251 ? -9.038 23.298 11.480 1.00 44.00 251 PHE A C 1
ATOM 1915 O O . PHE A 1 251 ? -8.054 22.576 11.304 1.00 44.00 251 PHE A O 1
ATOM 1922 N N . SER A 1 252 ? -8.991 24.400 12.221 1.00 48.44 252 SER A N 1
ATOM 1923 C CA . SER A 1 252 ? -7.898 24.626 13.151 1.00 48.44 252 SER A CA 1
ATOM 1924 C C . SER A 1 252 ? -7.812 23.434 14.105 1.00 48.44 252 SER A C 1
ATOM 1926 O O . SER A 1 252 ? -8.815 22.776 14.401 1.00 48.44 252 SER A O 1
ATOM 1928 N N . MET A 1 253 ? -6.604 23.138 14.583 1.00 41.28 253 MET A N 1
ATOM 1929 C CA . MET A 1 253 ? -6.404 22.118 15.607 1.00 41.28 253 MET A CA 1
ATOM 1930 C C . MET A 1 253 ? -7.364 22.406 16.780 1.00 41.28 253 MET A C 1
ATOM 1932 O O . MET A 1 253 ? -7.304 23.492 17.355 1.00 41.28 253 MET A O 1
ATOM 1936 N N . ASN A 1 254 ? -8.251 21.457 17.108 1.00 46.44 254 ASN A N 1
ATOM 1937 C CA . ASN A 1 254 ? -9.338 21.596 18.097 1.00 46.44 254 ASN A CA 1
ATOM 1938 C C . ASN A 1 254 ? -10.531 22.492 17.696 1.00 46.44 254 ASN A C 1
ATOM 1940 O O . ASN A 1 254 ? -11.175 23.074 18.570 1.00 46.44 254 ASN A O 1
ATOM 1944 N N . SER A 1 255 ? -10.859 22.609 16.406 1.00 41.12 255 SER A N 1
ATOM 1945 C CA . SER A 1 255 ? -12.152 23.186 16.008 1.00 41.12 255 SER A CA 1
ATOM 1946 C C . SER A 1 255 ? -13.322 22.376 16.588 1.00 41.12 255 SER A C 1
ATOM 1948 O O . SER A 1 255 ? -13.209 21.149 16.682 1.00 41.12 255 SER A O 1
ATOM 1950 N N . PRO A 1 256 ? -14.441 23.030 16.955 1.00 38.69 256 PRO A N 1
ATOM 1951 C CA . PRO A 1 256 ? -15.682 22.336 17.280 1.00 38.69 256 PRO A CA 1
ATOM 1952 C C . PRO A 1 256 ? -16.106 21.444 16.109 1.00 38.69 256 PRO A C 1
ATOM 1954 O O . PRO A 1 256 ? -16.031 21.882 14.958 1.00 38.69 256 PRO A O 1
ATOM 1957 N N . TYR A 1 257 ? -16.500 20.210 16.422 1.00 37.22 257 TYR A N 1
ATOM 1958 C CA . TYR A 1 257 ? -17.066 19.257 15.466 1.00 37.22 257 TYR A CA 1
ATOM 1959 C C . TYR A 1 257 ? -18.551 19.540 15.235 1.00 37.22 257 TYR A C 1
ATOM 1961 O O . TYR A 1 257 ? -19.220 19.934 16.220 1.00 37.22 257 TYR A O 1
#

pLDDT: mean 91.45, std 11.02, range [37.22, 98.69]

Sequence (257 aa):
YALWMIMGEAMARTHAKTGDARYEVDPNLAVLPIDALGFRRGAGVLKTLLKDYGLEDEPLFEQANVRGIRSLAGHAETTDVTNDVNGGPSGIGIATAAGKAAFWDFIGAPDSLKVLALEGEFAMTEGHAQELKTQGLALQVGKRMRIFLSNNNAGIDDSLLGGVIDNKFDSYRIEEQWTSYGWNVFGLANGNDYDQVVAALKTMEDWDPADRRPMIVIGNTVKGYWPGAVNGKLEGYGDQIVGYPSHPYGFSMNSPY

Radius of gyration: 20.82 Å; Cα contacts (8 Å, |Δi|>4): 384; chains: 1; bounding box: 45×48×52 Å

InterPro domains:
  IPR005474 Transketolase, N-terminal [PF00456] (59-238)
  IPR029061 Thiamin diphosphate-binding fold [SSF52518] (66-230)

Nearest PDB structures (foldseek):
  8r2h-assembly1_A  TM=6.576E-01  e=5.165E-04  Plasmodium falciparum
  8ioe-assembly1_A  TM=5.178E-01  e=2.259E-03  Synechococcus elongatus PCC 7942 = FACHB-805
  1qpb-assembly1_A  TM=6.518E-01  e=3.391E+00  Saccharomyces pastorianus Weihenstephan 34/70
  6acs-assembly1_B  TM=3.702E-01  e=2.983E+00  Acinetobacter baumannii
  3sh0-assembly1_B  TM=3.244E-01  e=4.384E+00  Escherichia coli K-12

Solvent-accessible surface area (backbone atoms only — not comparable to full-atom values): 14604 Å² total; per-residue (Å²): 106,68,69,47,15,54,49,36,48,51,26,48,54,47,19,76,75,68,72,45,68,92,30,61,68,60,69,93,64,45,45,45,66,57,29,64,77,11,56,69,36,62,58,75,61,49,77,43,52,41,59,82,70,72,40,67,84,38,77,92,48,50,68,32,76,78,79,51,50,47,54,31,65,87,43,55,34,54,92,44,88,82,35,93,46,58,46,72,64,68,26,55,52,58,38,47,41,48,59,54,26,40,49,40,59,73,73,66,52,62,83,87,64,65,38,79,40,78,47,50,60,71,27,54,74,34,68,60,31,49,50,32,50,56,48,23,43,76,61,42,39,6,69,31,29,41,36,39,33,43,42,40,55,47,42,74,91,38,24,47,73,61,45,80,41,52,66,89,57,75,83,77,42,71,69,57,62,43,44,75,56,61,38,49,75,42,79,34,90,45,50,80,37,65,68,58,52,50,51,51,53,48,50,53,66,71,47,63,80,84,52,29,46,22,37,37,36,42,18,38,36,59,47,65,68,56,94,78,49,56,95,59,25,34,88,97,75,43,75,53,54,53,46,19,70,77,64,91,59,91,63,55,94,86,52,88,130

Mean predicted aligned error: 5.41 Å